Protein 1RO2 (pdb70)

Structure (mmCIF, N/CA/C/O backbone):
data_1RO2
#
_entry.id   1RO2
#
_cell.length_a   45.811
_cell.length_b   119.907
_cell.length_c   41.830
_cell.angle_alpha   90.00
_cell.angle_beta   90.00
_cell.angle_gamma   90.00
#
_symmetry.space_group_name_H-M   'P 21 21 2'
#
loop_
_en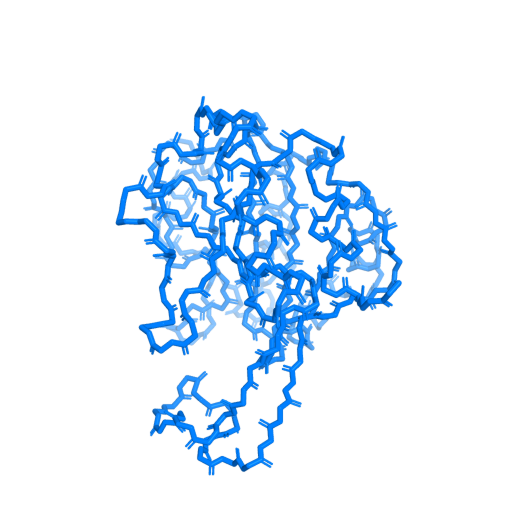tity.id
_entity.type
_entity.pdbx_description
1 polymer 'hypothetical protein ORF904'
2 non-polymer 'ZINC ION'
3 non-polymer 'MANGANESE (II) ION'
4 water water
#
loop_
_atom_site.group_PDB
_atom_site.id
_atom_site.type_symbol
_atom_site.label_atom_id
_atom_site.label_alt_id
_atom_site.label_comp_id
_atom_site.label_asym_id
_atom_site.label_entity_id
_atom_site.label_seq_id
_atom_site.pdbx_PDB_ins_code
_atom_site.Cartn_x
_atom_site.Cartn_y
_atom_site.Cartn_z
_atom_site.occupancy
_atom_site.B_iso_or_equiv
_atom_site.auth_seq_id
_atom_site.auth_comp_id
_atom_site.auth_asym_id
_atom_site.auth_atom_id
_atom_site.pdbx_PDB_model_num
ATOM 1 N N . SER A 1 1 ? 14.541 91.305 22.365 1.00 39.06 40 SER A N 1
ATOM 2 C CA . SER A 1 1 ? 13.862 91.360 23.690 1.00 36.97 40 SER A CA 1
ATOM 3 C C . SER A 1 1 ? 12.353 91.213 23.515 1.00 33.65 40 SER A C 1
ATOM 4 O O . SER A 1 1 ? 11.902 90.256 22.892 1.00 34.95 40 SER A O 1
ATOM 7 N N . SER A 1 2 ? 11.575 92.147 24.058 1.00 30.61 41 SER A N 1
ATOM 8 C CA . SER A 1 2 ? 10.124 92.076 23.931 1.00 26.64 41 SER A CA 1
ATOM 9 C C . SER A 1 2 ? 9.701 92.661 22.591 1.00 24.83 41 SER A C 1
ATOM 10 O O . SER A 1 2 ? 10.453 93.405 21.952 1.00 22.63 41 SER A O 1
ATOM 13 N N . GLU A 1 3 ? 8.491 92.324 22.176 1.00 21.22 42 GLU A N 1
ATOM 14 C CA . GLU A 1 3 ? 7.971 92.832 20.923 1.00 20.16 42 GLU A CA 1
ATOM 15 C C . GLU A 1 3 ? 7.666 94.306 21.088 1.00 20.79 42 GLU A C 1
ATOM 16 O O . GLU A 1 3 ? 7.820 95.089 20.151 1.00 17.57 42 GLU A O 1
ATOM 22 N N . ARG A 1 4 ? 7.251 94.679 22.293 1.00 19.60 43 ARG A N 1
ATOM 23 C CA . ARG A 1 4 ? 6.931 96.063 22.583 1.00 18.51 43 ARG A CA 1
ATOM 24 C C . ARG A 1 4 ? 8.110 96.984 22.266 1.00 16.80 43 ARG A C 1
ATOM 25 O O . ARG A 1 4 ? 7.941 97.992 21.580 1.00 16.96 43 ARG A O 1
ATOM 33 N N . ILE A 1 5 ? 9.307 96.654 22.747 1.00 18.94 44 ILE A N 1
ATOM 34 C CA . ILE A 1 5 ? 10.445 97.512 22.461 1.00 16.93 44 ILE A CA 1
ATOM 35 C C . ILE A 1 5 ? 10.936 97.369 21.019 1.00 15.29 44 ILE A C 1
ATOM 36 O O . ILE A 1 5 ? 11.371 98.342 20.415 1.00 17.51 44 ILE A O 1
ATOM 41 N N . ARG A 1 6 ? 10.846 96.169 20.453 1.00 15.48 45 ARG A N 1
ATOM 42 C CA . ARG A 1 6 ? 11.283 95.984 19.069 1.00 15.95 45 ARG A CA 1
ATOM 43 C C . ARG A 1 6 ? 10.498 96.912 18.156 1.00 14.55 45 ARG A C 1
ATOM 44 O O . ARG A 1 6 ? 11.080 97.697 17.406 1.00 15.80 45 ARG A O 1
ATOM 52 N N . TYR A 1 7 ? 9.174 96.856 18.252 1.00 16.17 46 TYR A N 1
ATOM 53 C CA . TYR A 1 7 ? 8.324 97.684 17.402 1.00 11.97 46 TYR A CA 1
ATOM 54 C C . TYR A 1 7 ? 8.372 99.168 17.716 1.00 12.57 46 TYR A C 1
ATOM 55 O O . TYR A 1 7 ? 8.169 99.987 16.830 1.00 12.93 46 TYR A O 1
ATOM 64 N N . ALA A 1 8 ? 8.626 99.517 18.974 1.00 13.32 47 ALA A N 1
ATOM 65 C CA . ALA A 1 8 ? 8.740 100.927 19.322 1.00 15.65 47 ALA A CA 1
ATOM 66 C C . ALA A 1 8 ? 9.994 101.410 18.598 1.00 15.51 47 ALA A C 1
ATOM 67 O O . ALA A 1 8 ? 9.969 102.426 17.909 1.00 17.40 47 ALA A O 1
ATOM 69 N N . LYS A 1 9 ? 11.091 100.669 18.741 1.00 15.56 48 LYS A N 1
ATOM 70 C CA . LYS A 1 9 ? 12.323 101.046 18.055 1.00 15.66 48 LYS A CA 1
ATOM 71 C C . LYS A 1 9 ? 12.108 101.074 16.531 1.00 16.16 4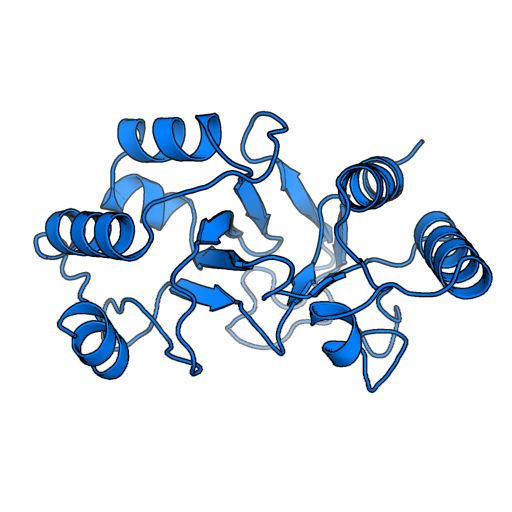8 LYS A C 1
ATOM 72 O O . LYS A 1 9 ? 12.669 101.923 15.833 1.00 18.90 48 LYS A O 1
ATOM 78 N N . TRP A 1 10 ? 11.284 100.161 16.021 1.00 15.14 49 TRP A N 1
ATOM 79 C CA . TRP A 1 10 ? 11.020 100.090 14.582 1.00 15.94 49 TRP A CA 1
ATOM 80 C C . TRP A 1 10 ? 10.329 101.353 14.072 1.00 17.57 49 TRP A C 1
ATOM 81 O O . TRP A 1 10 ? 10.641 101.846 12.988 1.00 16.38 49 TRP A O 1
ATOM 92 N N . MET A 1 11 ? 9.380 101.876 14.837 1.00 13.62 50 MET A N 1
ATOM 93 C CA . MET A 1 11 ? 8.708 103.092 14.407 1.00 16.41 50 MET A CA 1
ATOM 94 C C . MET A 1 11 ? 9.695 104.256 14.415 1.00 17.82 50 MET A C 1
ATOM 95 O O . MET A 1 11 ? 9.713 105.076 13.487 1.00 18.76 50 MET A O 1
ATOM 100 N N . LEU A 1 12 ? 10.532 104.328 15.447 1.00 16.00 51 LEU A N 1
ATOM 101 C CA . LEU A 1 12 ? 11.515 105.404 15.506 1.00 20.00 51 LEU A CA 1
ATOM 102 C C . LEU A 1 12 ? 12.427 105.275 14.305 1.00 20.84 51 LEU A C 1
ATOM 103 O O . LEU A 1 12 ? 12.652 106.246 13.584 1.00 23.07 51 LEU A O 1
ATOM 108 N N . GLU A 1 13 ? 12.950 104.069 14.112 1.00 20.78 52 GLU A N 1
ATOM 109 C CA . GLU A 1 13 ? 13.845 103.770 13.002 1.00 22.58 52 GLU A CA 1
ATOM 110 C C . GLU A 1 13 ? 13.329 104.407 11.720 1.00 21.62 52 GLU A C 1
ATOM 111 O O . GLU A 1 13 ? 14.106 104.937 10.929 1.00 23.48 52 GLU A O 1
ATOM 117 N N . HIS A 1 14 ? 12.014 104.381 11.532 1.00 21.23 53 HIS A N 1
ATOM 118 C CA . HIS A 1 14 ? 11.440 104.931 10.318 1.00 20.20 53 HIS A CA 1
ATOM 119 C C . HIS A 1 14 ? 11.003 106.387 10.359 1.00 20.88 53 HIS A C 1
ATOM 120 O O . HIS A 1 14 ? 10.206 106.829 9.535 1.00 23.36 53 HIS A O 1
ATOM 127 N N . GLY A 1 15 ? 11.550 107.129 11.317 1.00 21.83 54 GLY A N 1
ATOM 128 C CA . GLY A 1 15 ? 11.277 108.553 11.418 1.00 21.75 54 GLY A CA 1
ATOM 129 C C . GLY A 1 15 ? 9.945 109.006 11.969 1.00 22.10 54 GLY A C 1
ATOM 130 O O . GLY A 1 15 ? 9.517 110.131 11.694 1.00 22.04 54 GLY A O 1
ATOM 131 N N . PHE A 1 16 ? 9.295 108.139 12.741 1.00 19.14 55 PHE A N 1
ATOM 132 C CA . PHE A 1 16 ? 8.011 108.447 13.357 1.00 19.89 55 PHE A CA 1
ATOM 133 C C . PHE A 1 16 ? 8.207 108.616 14.849 1.00 20.26 55 PHE A C 1
ATOM 134 O O . PHE A 1 16 ? 8.983 107.886 15.457 1.00 22.46 55 PHE A O 1
ATOM 142 N N . ASN A 1 17 ? 7.478 109.552 15.439 1.00 17.08 56 ASN A N 1
ATOM 143 C CA . ASN A 1 17 ? 7.596 109.806 16.858 1.00 16.43 56 ASN A CA 1
ATOM 144 C C . ASN A 1 17 ? 6.638 108.917 17.609 1.00 15.68 56 ASN A C 1
ATOM 145 O O . ASN A 1 17 ? 5.579 108.555 17.089 1.00 15.80 56 ASN A O 1
ATOM 150 N N . ILE A 1 18 ? 7.036 108.557 18.824 1.00 15.94 57 ILE A N 1
ATOM 151 C CA . ILE A 1 18 ? 6.219 107.733 19.704 1.00 16.94 57 ILE A CA 1
ATOM 152 C C . ILE A 1 18 ? 6.247 108.398 21.075 1.00 19.90 57 ILE A C 1
ATOM 153 O O . ILE A 1 18 ? 7.146 109.187 21.368 1.00 22.22 57 ILE A O 1
ATOM 158 N N . ILE A 1 19 ? 5.268 108.087 21.913 1.00 17.43 58 ILE A N 1
ATOM 159 C CA . ILE A 1 19 ? 5.248 108.667 23.243 1.00 18.43 58 ILE A CA 1
ATOM 160 C C . ILE A 1 19 ? 4.793 107.615 24.240 1.00 18.42 58 ILE A C 1
ATOM 161 O O . ILE A 1 19 ? 3.803 106.929 24.031 1.00 16.47 58 ILE A O 1
ATOM 166 N N . PRO A 1 20 ? 5.549 107.441 25.319 1.00 17.53 59 PRO A N 1
ATOM 167 C CA . PRO A 1 20 ? 5.188 106.449 26.329 1.00 16.56 59 PRO A CA 1
ATOM 168 C C . PRO A 1 20 ? 3.844 106.782 26.970 1.00 18.24 59 PRO A C 1
ATOM 169 O O . PRO A 1 20 ? 3.480 107.947 27.058 1.00 18.38 59 PRO A O 1
ATOM 173 N N . ILE A 1 21 ? 3.120 105.757 27.412 1.00 16.70 60 ILE A N 1
ATOM 174 C CA . ILE A 1 21 ? 1.830 105.932 28.065 1.00 17.13 60 ILE A CA 1
ATOM 175 C C . ILE A 1 21 ? 1.978 105.619 29.557 1.00 20.86 60 ILE A C 1
ATOM 176 O O . ILE A 1 21 ? 2.535 104.585 29.920 1.00 21.50 60 ILE A O 1
ATOM 181 N N . ASP A 1 22 ? 1.479 106.510 30.410 1.00 20.90 61 ASP A N 1
ATOM 182 C CA . ASP A 1 22 ? 1.548 106.318 31.864 1.00 25.06 61 ASP A CA 1
ATOM 183 C C . ASP A 1 22 ? 0.674 105.118 32.227 1.00 23.31 61 ASP A C 1
ATOM 184 O O . ASP A 1 22 ? -0.509 105.070 31.896 1.00 23.60 61 ASP A O 1
ATOM 189 N N . PRO A 1 23 ? 1.255 104.123 32.907 1.00 25.91 62 PRO A N 1
ATOM 190 C CA . PRO A 1 23 ? 0.507 102.930 33.289 1.00 26.82 62 PRO A CA 1
ATOM 191 C C . PRO A 1 23 ? -0.746 103.163 34.117 1.00 26.85 62 PRO A C 1
ATOM 192 O O . PRO A 1 23 ? -1.686 102.365 34.061 1.00 28.78 62 PRO A O 1
ATOM 196 N N . GLU A 1 24 ? -0.782 104.254 34.872 1.00 28.61 63 GLU A N 1
ATOM 197 C CA . GLU A 1 24 ? -1.950 104.516 35.702 1.00 30.80 63 GLU A CA 1
ATOM 198 C C . GLU A 1 24 ? -2.969 105.430 35.048 1.00 28.76 63 GLU A C 1
ATOM 199 O O . GLU A 1 24 ? -4.143 105.076 34.970 1.00 30.71 63 GLU A O 1
ATOM 205 N N . SER A 1 25 ? -2.531 106.592 34.570 1.00 27.54 64 SER A N 1
ATOM 206 C CA . SER A 1 25 ? -3.447 107.524 33.928 1.00 27.25 64 SER A CA 1
ATOM 207 C C . SER A 1 25 ? -3.956 106.907 32.627 1.00 26.68 64 SER A C 1
ATOM 208 O O . SER A 1 25 ? -5.105 107.123 32.217 1.00 25.57 64 SER A O 1
ATOM 211 N N . LYS A 1 26 ? -3.087 106.117 32.003 1.00 26.33 65 LYS A N 1
ATOM 212 C CA . LYS A 1 26 ? -3.391 105.457 30.744 1.00 26.21 65 LYS A CA 1
ATOM 213 C C . LYS A 1 26 ? -3.335 106.471 29.614 1.00 24.09 65 LYS A C 1
ATOM 214 O O . LYS A 1 26 ? -3.833 106.222 28.519 1.00 24.37 65 LYS A O 1
ATOM 220 N N . LYS A 1 27 ? -2.701 107.610 29.892 1.00 24.67 66 LYS A N 1
ATOM 221 C CA . LYS A 1 27 ? -2.555 108.687 28.912 1.00 24.48 66 LYS A CA 1
ATOM 222 C C . LYS A 1 27 ? -1.080 108.958 28.650 1.00 22.97 66 LYS A C 1
ATOM 223 O O . LYS A 1 27 ? -0.219 108.483 29.386 1.00 20.81 66 LYS A O 1
ATOM 229 N N . PRO A 1 28 ? -0.762 109.710 27.587 1.00 21.07 67 PRO A N 1
ATOM 230 C CA . PRO A 1 28 ? 0.649 109.991 27.300 1.00 20.77 67 PRO A CA 1
ATOM 231 C C . PRO A 1 28 ? 1.357 110.646 28.479 1.00 21.87 67 PRO A C 1
ATOM 232 O O . PRO A 1 28 ? 0.777 111.499 29.151 1.00 23.33 67 PRO A O 1
ATOM 236 N N . VAL A 1 29 ? 2.606 110.255 28.710 1.00 21.91 68 VAL A N 1
ATOM 237 C CA . VAL A 1 29 ? 3.384 110.806 29.815 1.00 24.24 68 VAL A CA 1
ATOM 238 C C . VAL A 1 29 ? 3.425 112.331 29.821 1.00 25.84 68 VAL A C 1
ATOM 239 O O . VAL A 1 29 ? 3.557 112.942 30.879 1.00 28.71 68 VAL A O 1
ATOM 243 N N . LEU A 1 30 ? 3.307 112.940 28.647 1.00 25.96 69 LEU A N 1
ATOM 244 C CA . LEU A 1 30 ? 3.321 114.400 28.544 1.00 27.20 69 LEU A CA 1
ATOM 245 C C . LEU A 1 30 ? 1.967 114.942 28.076 1.00 27.99 69 LEU A C 1
ATOM 246 O O . LEU A 1 30 ? 1.390 114.451 27.103 1.00 27.84 69 LEU A O 1
ATOM 251 N N . LYS A 1 31 ? 1.463 115.962 28.766 1.00 27.18 70 LYS A N 1
ATOM 252 C CA . LYS A 1 31 ? 0.159 116.513 28.441 1.00 28.89 70 LYS A CA 1
ATOM 253 C C . LYS A 1 31 ? 0.091 117.062 27.025 1.00 26.07 70 LYS A C 1
ATOM 254 O O . LYS A 1 31 ? -0.916 116.903 26.337 1.00 27.91 70 LYS A O 1
ATOM 260 N N . GLU A 1 32 ? 1.169 117.703 26.596 1.00 25.03 71 GLU A N 1
ATOM 261 C CA . GLU A 1 32 ? 1.224 118.294 25.273 1.00 24.30 71 GLU A CA 1
ATOM 262 C C . GLU A 1 32 ? 1.968 117.388 24.307 1.00 24.88 71 GLU A C 1
ATOM 263 O O . GLU A 1 32 ? 2.976 117.775 23.731 1.00 26.15 71 GLU A O 1
ATOM 269 N N . TRP A 1 33 ? 1.468 116.170 24.142 1.00 20.47 72 TRP A N 1
ATOM 270 C CA . TRP A 1 33 ? 2.094 115.222 23.236 1.00 20.15 72 TRP A CA 1
ATOM 271 C C . TRP A 1 33 ? 1.791 115.588 21.785 1.00 18.21 72 TRP A C 1
ATOM 272 O O . TRP A 1 33 ? 2.514 115.184 20.881 1.00 20.36 72 TRP A O 1
ATOM 283 N N . GLN A 1 34 ? 0.726 116.359 21.567 1.00 19.66 73 GLN A N 1
ATOM 284 C CA . GLN A 1 34 ? 0.335 116.754 20.215 1.00 19.59 73 GLN A CA 1
ATOM 285 C C . GLN A 1 34 ? 1.455 117.433 19.422 1.00 21.27 73 GLN A C 1
ATOM 286 O O . GLN A 1 34 ? 1.493 117.359 18.191 1.00 23.09 73 GLN A O 1
ATOM 292 N N . LYS A 1 35 ? 2.372 118.092 20.118 1.00 20.54 74 LYS A N 1
ATOM 293 C CA . LYS A 1 35 ? 3.470 118.774 19.439 1.00 22.95 74 LYS A CA 1
ATOM 294 C C . LYS A 1 35 ? 4.339 117.788 18.669 1.00 21.79 74 LYS A C 1
ATOM 295 O O . LYS A 1 35 ? 5.116 118.180 17.799 1.00 23.85 74 LYS A O 1
ATOM 301 N N . TYR A 1 36 ? 4.211 116.507 18.998 1.00 20.09 75 TYR A N 1
ATOM 302 C CA . TYR A 1 36 ? 5.008 115.480 18.338 1.00 21.84 75 TYR A CA 1
ATOM 303 C C . TYR A 1 36 ? 4.440 115.052 16.998 1.00 23.11 75 TYR A C 1
ATOM 304 O O . TYR A 1 36 ? 4.938 114.112 16.384 1.00 22.88 75 TYR A O 1
ATOM 313 N N . SER A 1 37 ? 3.391 115.725 16.546 1.00 23.63 76 SER A N 1
ATOM 314 C CA . SER A 1 37 ? 2.839 115.412 15.236 1.00 26.70 76 SER A CA 1
ATOM 315 C C . SER A 1 37 ? 3.645 116.296 14.295 1.00 27.58 76 SER A C 1
ATOM 316 O O . SER A 1 37 ? 3.553 116.170 13.083 1.00 29.19 76 SER A O 1
ATOM 319 N N . HIS A 1 38 ? 4.453 117.188 14.867 1.00 27.75 77 HIS A N 1
ATOM 320 C CA . HIS A 1 38 ? 5.235 118.104 14.050 1.00 27.91 77 HIS A CA 1
ATOM 321 C C . HIS A 1 38 ? 6.727 118.223 14.321 1.00 29.60 77 HIS A C 1
ATOM 322 O O . HIS A 1 38 ? 7.438 118.872 13.548 1.00 30.38 77 HIS A O 1
ATOM 329 N N . GLU A 1 39 ? 7.213 117.637 15.411 1.00 28.10 78 GLU A N 1
ATOM 330 C CA . GLU A 1 39 ? 8.639 117.710 15.713 1.00 31.61 78 GLU A CA 1
ATOM 331 C C . GLU A 1 39 ? 9.087 116.566 16.591 1.00 30.76 78 GLU A C 1
ATOM 332 O O . GLU A 1 39 ? 8.275 115.976 17.306 1.00 28.89 78 GLU A O 1
ATOM 338 N N . MET A 1 40 ? 10.376 116.260 16.541 1.00 30.99 79 MET A N 1
ATOM 339 C CA . MET A 1 40 ? 10.920 115.175 17.351 1.00 34.91 79 MET A CA 1
ATOM 340 C C . MET A 1 40 ? 11.144 115.651 18.768 1.00 37.11 79 MET A C 1
ATOM 341 O O . MET A 1 40 ? 11.302 116.850 19.008 1.00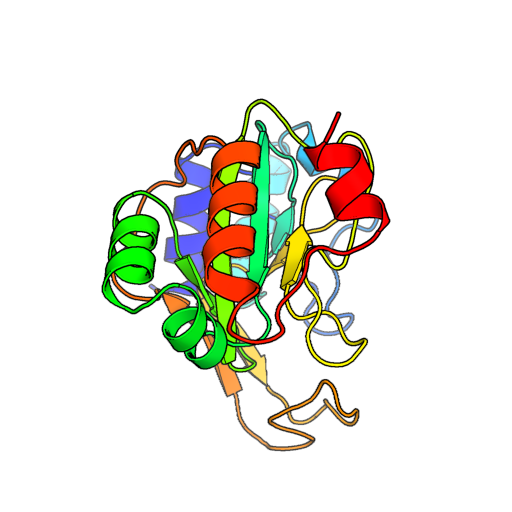 38.55 79 MET A O 1
ATOM 346 N N . PRO A 1 41 ? 11.075 115.422 19.377 1.00 38.61 80 PRO A N 1
ATOM 347 C CA . PRO A 1 41 ? 11.678 114.934 20.652 1.00 39.79 80 PRO A CA 1
ATOM 348 C C . PRO A 1 41 ? 13.184 115.060 20.579 1.00 40.32 80 PRO A C 1
ATOM 349 O O . PRO A 1 41 ? 13.808 114.646 19.557 1.00 41.26 80 PRO A O 1
ATOM 353 N N . SER A 1 42 ? 13.807 115.608 21.622 1.00 43.55 81 SER A N 1
ATOM 354 C CA . SER A 1 42 ? 15.282 115.690 21.664 1.00 45.87 81 SER A CA 1
ATOM 355 C C . SER A 1 42 ? 15.900 114.359 22.061 1.00 47.68 81 SER A C 1
ATOM 356 O O . SER A 1 42 ? 15.200 113.465 22.581 1.00 47.67 81 SER A O 1
ATOM 359 N N . ASP A 1 43 ? 17.212 114.220 21.813 1.00 48.88 82 ASP A N 1
ATOM 360 C CA . ASP A 1 43 ? 17.918 112.965 22.035 1.00 50.96 82 ASP A CA 1
ATOM 361 C C . ASP A 1 43 ? 18.012 112.644 23.525 1.00 51.24 82 ASP A C 1
ATOM 362 O O . ASP A 1 43 ? 18.446 111.490 23.816 1.00 52.25 82 ASP A O 1
ATOM 367 N N . GLU A 1 44 ? 17.639 113.558 24.383 1.00 52.10 83 GLU A N 1
ATOM 368 C CA . GLU A 1 44 ? 17.640 113.278 25.834 1.00 52.77 83 GLU A CA 1
ATOM 369 C C . GLU A 1 44 ? 16.220 113.046 26.338 1.00 52.10 83 GLU A C 1
ATOM 370 O O . GLU A 1 44 ? 16.000 113.022 27.562 1.00 54.06 83 GLU A O 1
ATOM 376 N N . GLU A 1 45 ? 15.078 113.269 25.329 1.00 49.56 84 GLU A N 1
ATOM 377 C CA . GLU A 1 45 ? 13.698 112.844 25.561 1.00 47.48 84 GLU A CA 1
ATOM 378 C C . GLU A 1 45 ? 13.463 111.466 24.955 1.00 44.59 84 GLU A C 1
ATOM 379 O O . GLU A 1 45 ? 12.759 110.645 25.544 1.00 44.88 84 GLU A O 1
ATOM 385 N N . LYS A 1 46 ? 14.068 111.202 23.799 1.00 41.90 85 LYS A N 1
ATOM 386 C CA . LYS A 1 46 ? 13.908 109.905 23.145 1.00 40.29 85 LYS A CA 1
ATOM 387 C C . LYS A 1 46 ? 14.419 108.807 24.065 1.00 39.27 85 LYS A C 1
ATOM 388 O O . LYS A 1 46 ? 13.718 107.831 24.316 1.00 37.45 85 LYS A O 1
ATOM 394 N N . GLN A 1 47 ? 15.652 108.964 24.546 1.00 38.20 86 GLN A N 1
ATOM 395 C CA . GLN A 1 47 ? 16.251 107.988 25.455 1.00 38.07 86 GLN A CA 1
ATOM 396 C C . GLN A 1 47 ? 15.359 107.707 26.651 1.00 35.38 86 GLN A C 1
ATOM 397 O O . GLN A 1 47 ? 15.144 106.547 27.026 1.00 35.50 86 GLN A O 1
ATOM 403 N N . ARG A 1 48 ? 14.845 108.777 27.246 1.00 33.86 87 ARG A N 1
ATOM 404 C CA . ARG A 1 48 ? 13.962 108.692 28.394 1.00 33.29 87 ARG A CA 1
ATOM 405 C C . ARG A 1 48 ? 12.738 107.864 28.031 1.00 30.00 87 ARG A C 1
ATOM 406 O O . ARG A 1 48 ? 12.356 106.959 28.767 1.00 27.47 87 ARG A O 1
ATOM 414 N N . PHE A 1 49 ? 12.143 108.175 26.883 1.00 26.88 88 PHE A N 1
ATOM 415 C CA . PHE A 1 49 ? 10.961 107.466 26.421 1.00 25.49 88 PHE A CA 1
ATOM 416 C C . PHE A 1 49 ? 11.230 105.970 26.180 1.00 24.32 88 PHE A C 1
ATOM 417 O O . PHE A 1 49 ? 10.397 105.122 26.502 1.00 23.17 88 PHE A O 1
ATOM 425 N N . LEU A 1 50 ? 12.386 105.637 25.619 1.00 25.95 89 LEU A N 1
ATOM 426 C CA . LEU A 1 50 ? 12.704 104.240 25.366 1.00 26.23 89 LEU A CA 1
ATOM 427 C C . LEU A 1 50 ? 12.958 103.461 26.654 1.00 26.76 89 LEU A C 1
ATOM 428 O O . LEU A 1 50 ? 12.662 102.269 26.713 1.00 25.22 89 LEU A O 1
ATOM 433 N N . LYS A 1 51 ? 13.481 104.119 27.690 1.00 25.87 90 LYS A N 1
ATOM 434 C CA . LYS A 1 51 ? 13.742 103.404 28.938 1.00 27.02 90 LYS A CA 1
ATOM 435 C C . LYS A 1 51 ? 12.424 103.026 29.585 1.00 25.31 90 LYS A C 1
ATOM 436 O O . LYS A 1 51 ? 12.282 101.908 30.071 1.00 26.09 90 LYS A O 1
ATOM 442 N N . MET A 1 52 ? 11.466 103.954 29.567 1.00 24.70 91 MET A N 1
ATOM 443 C CA . MET A 1 52 ? 10.132 103.740 30.131 1.00 23.61 91 MET A CA 1
ATOM 444 C C . MET A 1 52 ? 9.443 102.575 29.429 1.00 22.41 91 MET A C 1
ATOM 445 O O . MET A 1 52 ? 8.803 101.738 30.070 1.00 21.95 91 MET A O 1
ATOM 450 N N . ILE A 1 53 ? 9.555 102.545 28.104 1.00 22.28 92 ILE A N 1
ATOM 451 C CA . ILE A 1 53 ? 8.951 101.476 27.316 1.00 20.44 92 ILE A CA 1
ATOM 452 C C . ILE A 1 53 ? 9.644 100.155 27.622 1.00 23.11 92 ILE A C 1
ATOM 453 O O . ILE A 1 53 ? 8.988 99.122 27.759 1.00 21.45 92 ILE A O 1
ATOM 458 N N . GLU A 1 54 ? 10.970 100.179 27.726 1.00 24.58 93 GLU A N 1
ATOM 459 C CA . GLU A 1 54 ? 11.697 98.959 28.060 1.00 28.90 93 GLU A CA 1
ATOM 460 C C . GLU A 1 54 ? 11.226 98.500 29.428 1.00 29.25 93 GLU A C 1
ATOM 461 O O . GLU A 1 54 ? 10.966 97.313 29.641 1.00 30.82 93 GLU A O 1
ATOM 467 N N . GLU A 1 55 ? 11.112 99.455 30.348 1.00 30.14 94 GLU A N 1
ATOM 468 C CA . GLU A 1 55 ? 10.677 99.162 31.702 1.00 30.09 94 GLU A CA 1
ATOM 469 C C . GLU A 1 55 ? 9.313 98.482 31.658 1.00 27.83 94 GLU A C 1
ATOM 470 O O . GLU A 1 55 ? 8.979 97.729 32.552 1.00 31.87 94 GLU A O 1
ATOM 476 N N . GLY A 1 56 ? 8.524 98.747 30.617 1.00 23.65 95 GLY A N 1
ATOM 477 C CA . GLY A 1 56 ? 7.211 98.128 30.520 1.00 23.50 95 GLY A CA 1
ATOM 478 C C . GLY A 1 56 ? 6.043 99.041 30.161 1.00 20.73 95 GLY A C 1
ATOM 479 O O . GLY A 1 56 ? 4.885 98.609 30.130 1.00 20.45 95 GLY A O 1
ATOM 480 N N . TYR A 1 57 ? 6.327 100.310 29.906 1.00 17.96 96 TYR A N 1
ATOM 481 C CA . TYR A 1 57 ? 5.270 101.252 29.552 1.00 18.02 96 TYR A CA 1
ATOM 482 C C . TYR A 1 57 ? 4.767 100.988 28.136 1.00 17.42 96 TYR A C 1
ATOM 483 O O . TYR A 1 57 ? 5.566 100.663 27.261 1.00 16.29 96 TYR A O 1
ATOM 492 N N . ASN A 1 58 ? 3.461 101.130 27.902 1.00 16.33 97 ASN A N 1
ATOM 493 C CA . ASN A 1 58 ? 2.956 100.981 26.534 1.00 13.79 97 ASN 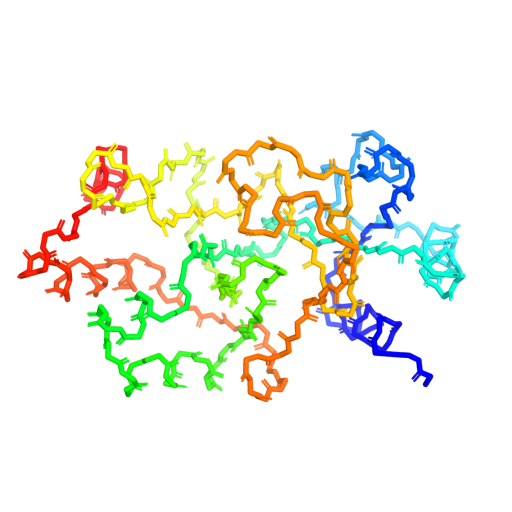A CA 1
ATOM 494 C C . ASN A 1 58 ? 3.387 102.260 25.853 1.00 13.51 97 ASN A C 1
ATOM 495 O O . ASN A 1 58 ? 3.966 103.122 26.495 1.00 14.87 97 ASN A O 1
ATOM 500 N N . TYR A 1 59 ? 3.103 102.401 24.565 1.00 13.06 98 TYR A N 1
ATOM 501 C CA . TYR A 1 59 ? 3.504 103.623 23.874 1.00 12.34 98 TYR A CA 1
ATOM 502 C C . TYR A 1 59 ? 2.519 103.922 22.771 1.00 13.67 98 TYR A C 1
ATOM 503 O O . TYR A 1 59 ? 1.861 103.023 22.251 1.00 14.62 98 TYR A O 1
ATOM 512 N N . ALA A 1 60 ? 2.431 105.194 22.407 1.00 14.64 99 ALA A N 1
ATOM 513 C CA . ALA A 1 60 ? 1.486 105.595 21.387 1.00 14.05 99 ALA A CA 1
ATOM 514 C C . ALA A 1 60 ? 2.147 106.299 20.231 1.00 13.56 99 ALA A C 1
ATOM 515 O O . ALA A 1 60 ? 3.245 106.827 20.348 1.00 15.59 99 ALA A O 1
ATOM 517 N N . ILE A 1 61 ? 1.445 106.308 19.112 1.00 15.72 100 ILE A N 1
ATOM 518 C CA . ILE A 1 61 ? 1.953 106.944 17.923 1.00 15.22 100 ILE A CA 1
ATOM 519 C C . ILE A 1 61 ? 1.016 108.056 17.520 1.00 16.04 100 ILE A C 1
ATOM 520 O O . ILE A 1 61 ? -0.109 107.797 17.113 1.00 15.33 100 ILE A O 1
ATOM 525 N N . PRO A 1 62 ? 1.463 109.314 17.655 1.00 16.77 101 PRO A N 1
ATOM 526 C CA . PRO A 1 62 ? 0.620 110.453 17.282 1.00 17.75 101 PRO A CA 1
ATOM 527 C C . PRO A 1 62 ? 0.301 110.398 15.791 1.00 18.84 101 PRO A C 1
ATOM 528 O O . PRO A 1 62 ? 1.183 110.128 14.979 1.00 19.36 101 PRO A O 1
ATOM 532 N N . GLY A 1 63 ? -0.956 110.659 15.440 1.00 15.83 102 GLY A N 1
ATOM 533 C CA . GLY A 1 63 ? -1.342 110.656 14.044 1.00 17.32 102 GLY A CA 1
ATOM 534 C C . GLY A 1 63 ? -0.991 111.987 13.396 1.00 18.16 102 GLY A C 1
ATOM 535 O O . GLY A 1 63 ? -0.585 112.934 14.070 1.00 17.05 102 GLY A O 1
ATOM 536 N N . GLY A 1 64 ? -1.137 112.057 12.079 1.00 17.83 103 GLY A N 1
ATOM 537 C CA . GLY A 1 64 ? -0.849 113.291 11.367 1.00 20.51 103 GLY A CA 1
ATOM 538 C C . GLY A 1 64 ? 0.586 113.426 10.895 1.00 22.41 103 GLY A C 1
ATOM 539 O O . GLY A 1 64 ? 0.827 114.015 9.843 1.00 25.07 103 GLY A O 1
ATOM 540 N N . GLN A 1 65 ? 1.526 112.885 11.667 1.00 21.67 104 GLN A N 1
ATOM 541 C CA . GLN A 1 65 ? 2.955 112.942 11.344 1.00 22.08 104 GLN A CA 1
ATOM 542 C C . GLN A 1 65 ? 3.235 112.610 9.903 1.00 23.75 104 GLN A C 1
ATOM 543 O O . GLN A 1 65 ? 2.798 111.575 9.409 1.00 22.80 104 GLN A O 1
ATOM 549 N N . LYS A 1 66 ? 4.013 113.460 9.247 1.00 22.26 105 LYS A N 1
ATOM 550 C CA . LYS A 1 66 ? 4.391 113.243 7.858 1.00 26.85 105 LYS A CA 1
ATOM 551 C C . LYS A 1 66 ? 3.246 112.657 7.042 1.00 25.30 105 LYS A C 1
ATOM 552 O O . LYS A 1 66 ? 3.429 111.690 6.301 1.00 29.82 105 LYS A O 1
ATOM 558 N N . GLY A 1 67 ? 2.068 113.250 7.196 1.00 26.18 106 GLY A N 1
ATOM 559 C CA . GLY A 1 67 ? 0.893 112.812 6.472 1.00 27.16 106 GLY A CA 1
ATOM 560 C C . GLY A 1 67 ? 0.399 111.430 6.837 1.00 28.59 106 GLY A C 1
ATOM 561 O O . GLY A 1 67 ? -0.443 110.866 6.152 1.00 28.80 106 GLY A O 1
ATOM 562 N N . MET A 1 68 ? 0.923 110.885 7.924 1.00 26.56 107 MET A N 1
ATOM 563 C CA . MET A 1 68 ? 0.543 109.550 8.377 1.00 26.82 107 MET A CA 1
ATOM 564 C C . MET A 1 68 ? -0.784 109.602 9.131 1.00 25.47 107 MET A C 1
ATOM 565 O O . MET A 1 68 ? -0.963 110.445 10.006 1.00 31.42 107 MET A O 1
ATOM 570 N N . VAL A 1 69 ? -1.733 108.734 8.773 1.00 22.99 108 VAL A N 1
ATOM 571 C CA . VAL A 1 69 ? -3.023 108.677 9.475 1.00 22.27 108 VAL A CA 1
ATOM 572 C C . VAL A 1 69 ? -3.407 107.215 9.638 1.00 19.13 108 VAL A C 1
ATOM 573 O O . VAL A 1 69 ? -3.022 106.376 8.821 1.00 18.63 108 VAL A O 1
ATOM 577 N N . ILE A 1 70 ? -4.149 106.914 10.699 1.00 14.39 109 ILE A N 1
ATOM 578 C CA . ILE A 1 70 ? -4.546 105.543 10.970 1.00 15.15 109 ILE A CA 1
ATOM 579 C C . ILE A 1 70 ? -6.042 105.327 10.813 1.00 17.76 109 ILE A C 1
ATOM 580 O O . ILE A 1 70 ? -6.845 105.995 11.459 1.00 17.04 109 ILE A O 1
ATOM 585 N N . MET A 1 71 ? -6.412 104.402 9.932 1.00 15.62 110 MET A N 1
ATOM 586 C CA . MET A 1 71 ? -7.815 104.088 9.723 1.00 15.18 110 MET A CA 1
ATOM 587 C C . MET A 1 71 ? -8.097 103.080 10.838 1.00 14.18 110 MET A C 1
ATOM 588 O O . MET A 1 71 ? -7.551 101.985 10.854 1.00 14.14 110 MET A O 1
ATOM 593 N N . ASP A 1 72 ? -8.963 103.467 11.763 1.00 15.07 111 ASP A N 1
ATOM 594 C CA . ASP A 1 72 ? -9.267 102.659 12.934 1.00 15.03 111 ASP A CA 1
ATOM 595 C C . ASP A 1 72 ? -10.623 101.961 12.854 1.00 17.60 111 ASP A C 1
ATOM 596 O O . ASP A 1 72 ? -11.647 102.549 13.212 1.00 19.46 111 ASP A O 1
ATOM 601 N N . PHE A 1 73 ? -10.625 100.708 12.391 1.00 16.73 112 PHE A N 1
ATOM 602 C CA . PHE A 1 73 ? -11.861 99.941 12.253 1.00 15.12 112 PHE A CA 1
ATOM 603 C C . PHE A 1 73 ? -12.217 99.202 13.533 1.00 17.69 112 PHE A C 1
ATOM 604 O O . PHE A 1 73 ? -11.386 98.527 14.123 1.00 18.52 112 PHE A O 1
ATOM 612 N N . GLU A 1 74 ? -13.471 99.304 13.942 1.00 16.35 113 GLU A N 1
ATOM 613 C CA . GLU A 1 74 ? -13.912 98.633 15.152 1.00 19.46 113 GLU A CA 1
ATOM 614 C C . GLU A 1 74 ? -13.876 97.114 15.086 1.00 18.67 113 GLU A C 1
ATOM 615 O O . GLU A 1 74 ? -13.691 96.464 16.106 1.00 20.78 113 GLU A O 1
ATOM 621 N N . SER A 1 75 ? -14.064 96.547 13.900 1.00 18.17 114 SER A N 1
ATOM 622 C CA . SER A 1 75 ? -14.032 95.093 13.762 1.00 18.06 114 SER A CA 1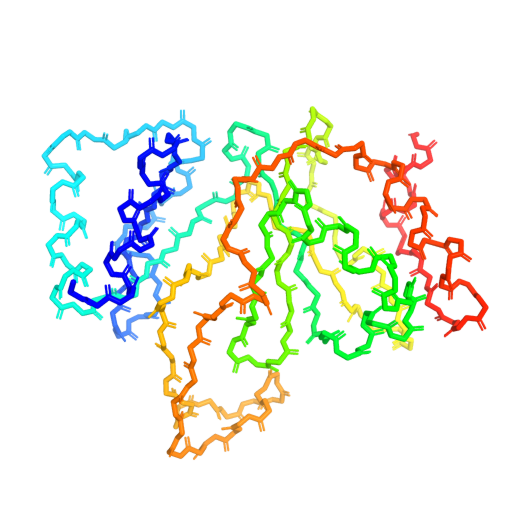
ATOM 623 C C . SER A 1 75 ? -13.333 94.546 12.520 1.00 18.84 114 SER A C 1
ATOM 624 O O . SER A 1 75 ? -13.777 94.779 11.396 1.00 18.63 114 SER A O 1
ATOM 627 N N . LYS A 1 76 ? -12.261 93.786 12.729 1.00 18.05 115 LYS A N 1
ATOM 628 C CA . LYS A 1 76 ? -11.548 93.180 11.611 1.00 18.45 115 LYS A CA 1
ATOM 629 C C . LYS A 1 76 ? -12.468 92.233 10.835 1.00 20.88 115 LYS A C 1
ATOM 630 O O . LYS A 1 76 ? -12.518 92.291 9.616 1.00 20.51 115 LYS A O 1
ATOM 636 N N . GLU A 1 77 ? -13.208 91.372 11.528 1.00 21.74 116 GLU A N 1
ATOM 637 C CA . GLU A 1 77 ? -14.086 90.437 10.812 1.00 24.23 116 GLU A CA 1
ATOM 638 C C . GLU A 1 77 ? -15.120 91.187 9.973 1.00 24.08 116 GLU A C 1
ATOM 639 O O . GLU A 1 77 ? -15.490 90.760 8.876 1.00 23.63 116 GLU A O 1
ATOM 645 N N . LYS A 1 78 ? -15.578 92.316 10.493 1.00 21.91 117 LYS A N 1
ATOM 646 C CA . LYS A 1 78 ? -16.560 93.123 9.786 1.00 22.07 117 LYS A CA 1
ATOM 647 C C . LYS A 1 78 ? -15.940 93.679 8.510 1.00 20.31 117 LYS A C 1
ATOM 648 O O . LYS A 1 78 ? -16.547 93.632 7.439 1.00 20.15 117 LYS A O 1
ATOM 654 N N . LEU A 1 79 ? -14.721 94.196 8.621 1.00 19.84 118 LEU A N 1
ATOM 655 C CA . LEU A 1 79 ? -14.047 94.739 7.455 1.00 18.92 118 LEU A CA 1
ATOM 656 C C . LEU A 1 79 ? -13.799 93.637 6.418 1.00 20.40 118 LEU A C 1
ATOM 657 O O . LEU A 1 79 ? -13.951 93.863 5.223 1.00 19.36 118 LEU A O 1
ATOM 662 N N . LYS A 1 80 ? -13.442 92.439 6.867 1.00 19.94 119 LYS A N 1
ATOM 663 C CA . LYS A 1 80 ? -13.207 91.347 5.925 1.00 23.29 119 LYS A CA 1
ATOM 664 C C . LYS A 1 80 ? -14.469 91.060 5.101 1.00 22.48 119 LYS A C 1
ATOM 665 O O . LYS A 1 80 ? -14.388 90.846 3.896 1.00 22.20 119 LYS A O 1
ATOM 671 N N . ALA A 1 81 ? -15.636 91.074 5.743 1.00 21.00 120 ALA A N 1
ATOM 672 C CA . ALA A 1 81 ? -16.894 90.799 5.027 1.00 23.12 120 ALA A CA 1
ATOM 673 C C . ALA A 1 81 ? -17.313 91.967 4.140 1.00 21.51 120 ALA A C 1
ATOM 674 O O . ALA A 1 81 ? -18.011 91.805 3.145 1.00 24.16 120 ALA A O 1
ATOM 676 N N . TRP A 1 82 ? -16.879 93.152 4.523 1.00 20.58 121 TRP A N 1
ATOM 677 C CA . TRP A 1 82 ? -17.218 94.370 3.813 1.00 20.15 121 TRP A CA 1
ATOM 678 C C . TRP A 1 82 ? -16.448 94.564 2.504 1.00 20.78 121 TRP A C 1
ATOM 679 O O . TRP A 1 82 ? -17.056 94.746 1.446 1.00 20.86 121 TRP A O 1
ATOM 690 N N . ILE A 1 83 ? -15.122 94.526 2.561 1.00 22.26 122 ILE A N 1
ATOM 691 C CA . ILE A 1 83 ? -14.337 94.707 1.339 1.00 23.02 122 ILE A CA 1
ATOM 692 C C . ILE A 1 83 ? -13.826 93.388 0.774 1.00 23.64 122 ILE A C 1
ATOM 693 O O . ILE A 1 83 ? -13.262 93.336 -0.323 1.00 22.46 122 ILE A O 1
ATOM 698 N N . GLY A 1 84 ? -14.028 92.315 1.531 1.00 22.67 123 GLY A N 1
ATOM 699 C CA . GLY A 1 84 ? -13.583 91.012 1.087 1.00 23.48 123 GLY A CA 1
ATOM 700 C C . GLY A 1 84 ? -12.166 90.704 1.504 1.00 24.20 123 GLY A C 1
ATOM 701 O O . GLY A 1 84 ? -11.320 91.595 1.603 1.00 22.27 123 GLY A O 1
ATOM 702 N N . GLU A 1 85 ? -11.904 89.422 1.734 1.00 25.07 124 GLU A N 1
ATOM 703 C CA . GLU A 1 85 ? -10.588 88.966 2.161 1.00 26.36 124 GLU A CA 1
ATOM 704 C C . GLU A 1 85 ? -9.471 89.351 1.196 1.00 23.73 124 GLU A C 1
ATOM 705 O O . GLU A 1 85 ? -8.391 89.737 1.624 1.00 22.12 124 GLU A O 1
ATOM 711 N N . SER A 1 86 ? -9.732 89.244 -0.102 1.00 21.60 125 SER A N 1
ATOM 712 C CA . SER A 1 86 ? -8.720 89.578 -1.097 1.00 21.47 125 SER A CA 1
ATOM 713 C C . SER A 1 86 ? -8.244 91.023 -1.002 1.00 21.50 125 SER A C 1
ATOM 714 O O . SER A 1 86 ? -7.044 91.311 -1.062 1.00 19.43 125 SER A O 1
ATOM 717 N N . ALA A 1 87 ? -9.206 91.925 -0.886 1.00 19.35 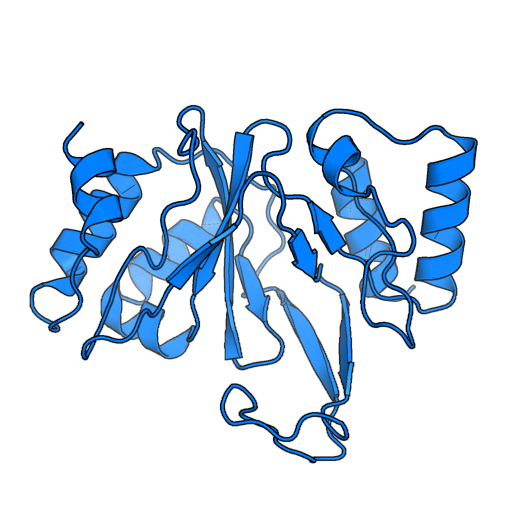126 ALA A N 1
ATOM 718 C CA . ALA A 1 87 ? -8.920 93.343 -0.790 1.00 20.69 126 ALA A CA 1
ATOM 719 C C . ALA A 1 87 ? -8.213 93.670 0.520 1.00 18.74 126 ALA A C 1
ATOM 720 O O . ALA A 1 87 ? -7.318 94.505 0.548 1.00 21.23 126 ALA A O 1
ATOM 722 N N . LEU A 1 88 ? -8.626 93.028 1.607 1.00 21.50 127 LEU A N 1
ATOM 723 C CA . LEU A 1 88 ? -7.994 93.289 2.892 1.00 19.46 127 LEU A CA 1
ATOM 724 C C . LEU A 1 88 ? -6.535 92.828 2.843 1.00 19.38 127 LEU A C 1
ATOM 725 O O . LEU A 1 88 ? -5.638 93.527 3.308 1.00 19.92 127 LEU A O 1
ATOM 730 N N . GLU A 1 89 ? -6.298 91.653 2.270 1.00 20.15 128 GLU A N 1
ATOM 731 C CA . GLU A 1 89 ? -4.928 91.138 2.174 1.00 22.60 128 GLU A CA 1
ATOM 732 C C . GLU A 1 89 ? -4.087 92.073 1.320 1.00 20.74 128 GLU A C 1
ATOM 733 O O . GLU A 1 89 ? -2.935 92.333 1.629 1.00 22.38 128 GLU A O 1
ATOM 739 N N . GLU A 1 90 ? -4.670 92.570 0.236 1.00 21.52 129 GLU A N 1
ATOM 740 C CA . GLU A 1 90 ? -3.946 93.466 -0.647 1.00 22.79 129 GLU A CA 1
ATOM 741 C C . GLU A 1 90 ? -3.439 94.695 0.086 1.00 20.51 129 GLU A C 1
ATOM 742 O O . GLU A 1 90 ? -2.275 95.080 -0.037 1.00 20.48 129 GLU A O 1
ATOM 748 N N . LEU A 1 91 ? -4.336 95.305 0.848 1.00 19.20 130 LEU A N 1
ATOM 749 C CA . LEU A 1 91 ? -4.030 96.512 1.601 1.00 18.69 130 LEU A CA 1
ATOM 750 C C . LEU A 1 91 ? -2.980 96.268 2.683 1.00 17.81 130 LEU A C 1
ATOM 751 O O . LEU A 1 91 ? -2.046 97.051 2.833 1.00 19.76 130 LEU A O 1
ATOM 756 N N . CYS A 1 92 ? -3.132 95.175 3.424 1.00 19.31 131 CYS A N 1
ATOM 757 C CA . CYS A 1 92 ? -2.197 94.850 4.490 1.00 19.85 131 CYS A CA 1
ATOM 758 C C . CYS A 1 92 ? -0.910 94.233 3.971 1.00 23.71 131 CYS A C 1
ATOM 759 O O . CYS A 1 92 ? -0.080 93.751 4.738 1.00 25.08 131 CYS A O 1
ATOM 762 N N . ARG A 1 93 ? -0.767 94.263 2.651 1.00 25.40 132 ARG A N 1
ATOM 763 C CA . ARG A 1 93 ? 0.397 93.748 1.948 1.00 27.85 132 ARG A CA 1
ATOM 764 C C . ARG A 1 93 ? 1.264 94.941 1.603 1.00 25.43 132 ARG A C 1
ATOM 765 O O . ARG A 1 93 ? 2.495 94.855 1.598 1.00 22.83 132 ARG A O 1
ATOM 773 N N . LYS A 1 94 ? 0.611 96.062 1.311 1.00 23.24 133 LYS A N 1
ATOM 774 C CA . LYS A 1 94 ? 1.323 97.269 0.952 1.00 23.78 133 LYS A CA 1
ATOM 775 C C . LYS A 1 94 ? 1.591 98.201 2.117 1.00 20.16 133 LYS A C 1
ATOM 776 O O . LYS A 1 94 ? 2.530 98.972 2.066 1.00 21.87 133 LYS A O 1
ATOM 782 N N . THR A 1 95 ? 0.783 98.137 3.169 1.00 19.11 134 THR A N 1
ATOM 783 C CA . THR A 1 95 ? 1.032 99.025 4.290 1.00 17.08 134 THR A CA 1
ATOM 784 C C . THR A 1 95 ? 0.835 98.292 5.617 1.00 14.85 134 THR A C 1
ATOM 785 O O . THR A 1 95 ? 0.409 97.151 5.634 1.00 16.53 134 THR A O 1
ATOM 789 N N . LEU A 1 96 ? 1.144 98.960 6.725 1.00 14.86 135 LEU A N 1
ATOM 790 C CA . LEU A 1 96 ? 1.039 98.346 8.054 1.00 15.63 135 LEU A CA 1
ATOM 791 C C . LEU A 1 96 ? -0.378 98.174 8.607 1.00 14.51 135 LEU A C 1
ATOM 792 O O . LEU A 1 96 ? -1.141 99.124 8.646 1.00 14.36 135 LEU A O 1
ATOM 797 N N . CYS A 1 97 ? -0.712 96.957 9.034 1.00 14.35 136 CYS A N 1
ATOM 798 C CA . CYS A 1 97 ? -2.011 96.666 9.640 1.00 14.72 136 CYS A CA 1
ATOM 799 C C . CYS A 1 97 ? -1.763 95.966 10.960 1.00 13.25 136 CYS A C 1
ATOM 800 O O . CYS A 1 97 ? -0.904 95.084 11.050 1.00 13.25 136 CYS A O 1
ATOM 803 N N . THR A 1 98 ? -2.528 96.335 11.979 1.00 12.67 137 THR A N 1
ATOM 804 C CA . THR A 1 98 ? -2.351 95.726 13.288 1.00 12.02 137 THR A CA 1
ATOM 805 C C . THR A 1 98 ? -3.710 95.397 13.878 1.00 13.51 137 THR A C 1
ATOM 806 O O . THR A 1 98 ? -4.704 96.033 13.535 1.00 14.77 137 THR A O 1
ATOM 810 N N . ASN A 1 99 ? -3.737 94.401 14.761 1.00 12.88 138 ASN A N 1
ATOM 811 C CA . ASN A 1 99 ? -4.959 94.000 15.448 1.00 12.41 138 ASN A CA 1
ATOM 812 C C . ASN A 1 99 ? -5.026 94.791 16.738 1.00 13.87 138 ASN A C 1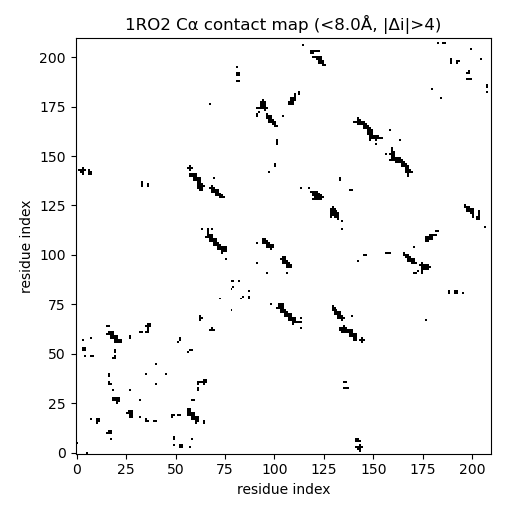
ATOM 813 O O . ASN A 1 99 ? -4.023 94.888 17.443 1.00 14.63 138 ASN A O 1
ATOM 818 N N . THR A 1 100 ? -6.192 95.343 17.060 1.00 16.07 139 THR A N 1
ATOM 819 C CA . THR A 1 100 ? -6.326 96.102 18.298 1.00 16.39 139 THR A CA 1
ATOM 820 C C . THR A 1 100 ? -6.674 95.135 19.429 1.00 17.00 139 THR A C 1
ATOM 821 O O . THR A 1 100 ? -6.998 93.980 19.174 1.00 16.77 139 THR A O 1
ATOM 825 N N . VAL A 1 101 ? -6.629 95.614 20.670 1.00 16.71 140 VAL A N 1
ATOM 826 C CA . VAL A 1 101 ? -6.905 94.752 21.822 1.00 19.32 140 VAL A CA 1
ATOM 827 C C . VAL A 1 101 ? -8.373 94.443 22.018 1.00 20.35 140 VAL A C 1
ATOM 828 O O . VAL A 1 101 ? -8.734 93.674 22.914 1.00 21.19 140 VAL A O 1
ATOM 832 N N . HIS A 1 102 ? -9.216 95.027 21.176 1.00 21.07 141 HIS A N 1
ATOM 833 C CA . HIS A 1 102 ? -10.653 94.830 21.277 1.00 23.59 141 HIS A CA 1
ATOM 834 C C . HIS A 1 102 ? -11.233 94.130 20.059 1.00 23.08 141 HIS A C 1
ATOM 835 O O . HIS A 1 102 ? -12.443 94.060 19.909 1.00 27.36 141 HIS A O 1
ATOM 842 N N . GLY A 1 103 ? -10.369 93.622 19.186 1.00 21.95 142 GLY A N 1
ATOM 843 C CA . GLY A 1 103 ? -10.846 92.921 18.008 1.00 21.14 142 GLY A CA 1
ATOM 844 C C . GLY A 1 103 ? -10.980 93.777 16.761 1.00 19.53 142 GLY A C 1
ATOM 845 O O . GLY A 1 103 ? -11.596 93.362 15.790 1.00 21.13 142 GLY A O 1
ATOM 846 N N . GLY A 1 104 ? -10.405 94.974 16.785 1.00 16.86 143 GLY A N 1
ATOM 847 C CA . GLY A 1 104 ? -10.488 95.850 15.633 1.00 17.36 143 GLY A CA 1
ATOM 848 C C . GLY A 1 104 ? -9.228 95.732 14.808 1.00 16.49 143 GLY A C 1
ATOM 849 O O . GLY A 1 104 ? -8.440 94.810 14.998 1.00 16.82 143 GLY A O 1
ATOM 850 N N . ILE A 1 105 ? -9.046 96.653 13.877 1.00 15.06 144 ILE A N 1
ATOM 851 C CA . ILE A 1 105 ? -7.859 96.629 13.049 1.00 13.98 144 ILE A CA 1
ATOM 852 C C . ILE A 1 105 ? -7.457 98.036 12.662 1.00 13.39 144 ILE A C 1
ATOM 853 O O . ILE A 1 105 ? -8.297 98.849 12.283 1.00 13.93 144 ILE A O 1
ATOM 858 N N . HIS A 1 106 ? -6.165 98.319 12.798 1.00 11.54 145 HIS A N 1
ATOM 859 C CA . HIS A 1 106 ? -5.600 99.617 12.456 1.00 12.45 145 HIS A CA 1
ATOM 860 C C . HIS A 1 106 ? -4.863 99.470 11.136 1.00 12.92 145 HIS A C 1
ATOM 861 O O . HIS A 1 106 ? -4.038 98.576 10.995 1.00 13.62 145 HIS A O 1
ATOM 868 N N . ILE A 1 107 ? -5.179 100.321 10.168 1.00 12.14 146 ILE A N 1
ATOM 869 C CA . ILE A 1 107 ? -4.482 100.276 8.889 1.00 12.12 146 ILE A CA 1
ATOM 870 C C . ILE A 1 107 ? -3.795 101.629 8.798 1.00 12.19 146 ILE A C 1
ATOM 871 O O . ILE A 1 107 ? -4.462 102.656 8.711 1.00 12.61 146 ILE A O 1
ATOM 876 N N . TYR A 1 108 ? -2.465 101.634 8.869 1.00 12.12 147 TYR A N 1
ATOM 877 C CA . TYR A 1 108 ? -1.711 102.884 8.815 1.00 13.27 147 TYR A CA 1
ATOM 878 C C . TYR A 1 108 ? -1.428 103.237 7.357 1.00 13.87 147 TYR A C 1
ATOM 879 O O . TYR A 1 108 ? -1.062 102.371 6.577 1.00 16.44 147 TYR A O 1
ATOM 888 N N . VAL A 1 109 ? -1.592 104.507 6.992 1.00 14.77 148 VAL A N 1
ATOM 889 C CA . VAL A 1 109 ? -1.319 104.927 5.616 1.00 15.30 148 VAL A CA 1
ATOM 890 C C . VAL A 1 109 ? -0.723 106.331 5.579 1.00 15.79 148 VAL A C 1
ATOM 891 O O . VAL A 1 109 ? -0.820 107.077 6.549 1.00 15.85 148 VAL A O 1
ATOM 895 N N . LEU A 1 110 ? -0.084 106.664 4.455 1.00 18.40 149 LEU A N 1
ATOM 896 C CA . LEU A 1 110 ? 0.485 107.992 4.237 1.00 21.74 149 LEU A CA 1
ATOM 897 C C . LEU A 1 110 ? -0.428 108.614 3.180 1.00 22.26 149 LEU A C 1
ATOM 898 O O . LEU A 1 110 ? -0.738 107.975 2.166 1.00 21.33 149 LEU A O 1
ATOM 903 N N . SER A 1 111 ? -0.874 109.842 3.419 1.00 25.14 150 SER A N 1
ATOM 904 C CA . SER A 1 111 ? -1.759 110.506 2.472 1.00 28.68 150 SER A CA 1
ATOM 905 C C . SER A 1 111 ? -1.468 111.992 2.341 1.00 33.62 150 SER A C 1
ATOM 906 O O . SER A 1 111 ? -1.456 112.713 3.344 1.00 31.97 150 SER A O 1
ATOM 909 N N . ASN A 1 112 ? -1.225 112.445 1.108 1.00 36.83 151 ASN A N 1
ATOM 910 C CA . ASN A 1 112 ? -0.959 113.862 0.880 1.00 41.61 151 ASN A CA 1
ATOM 911 C C . ASN A 1 112 ? -2.182 114.568 1.440 1.00 43.45 151 ASN A C 1
ATOM 912 O O . ASN A 1 112 ? -2.076 115.567 2.148 1.00 46.54 151 ASN A O 1
ATOM 917 N N . ASP A 1 113 ? -3.351 114.023 1.115 1.00 46.01 152 ASP A N 1
ATOM 918 C CA . ASP A 1 113 ? -4.619 114.605 1.539 1.00 47.55 152 ASP A CA 1
ATOM 919 C C . ASP A 1 113 ? -5.041 114.105 2.906 1.00 48.15 152 ASP A C 1
ATOM 920 O O . ASP A 1 113 ? -5.513 112.972 3.056 1.00 49.11 152 ASP A O 1
ATOM 925 N N . ILE A 1 114 ? -4.876 114.965 3.902 1.00 47.69 153 ILE A N 1
ATOM 926 C CA . ILE A 1 114 ? -5.224 114.661 5.289 1.00 48.01 153 ILE A CA 1
ATOM 927 C C . ILE A 1 114 ? -6.435 115.539 5.575 1.00 47.79 153 ILE A C 1
ATOM 928 O O . ILE A 1 114 ? -6.380 116.740 5.345 1.00 48.20 153 ILE A O 1
ATOM 933 N N . PRO A 1 115 ? -7.549 114.965 6.070 1.00 48.09 154 PRO A N 1
ATOM 934 C CA . PRO A 1 115 ? -8.679 115.879 6.318 1.00 48.84 154 PRO A CA 1
ATOM 935 C C . PRO A 1 115 ? -8.166 117.045 7.148 1.00 49.06 154 PRO A C 1
ATOM 936 O O . PRO A 1 115 ? -7.782 116.852 8.297 1.00 49.13 154 PRO A O 1
ATOM 940 N N . PRO A 1 116 ? -8.150 118.269 6.591 1.00 49.93 155 PRO A N 1
ATOM 941 C CA . PRO A 1 116 ? -7.637 119.364 7.427 1.00 50.91 155 PRO A CA 1
ATOM 942 C C . PRO A 1 116 ? -8.350 119.446 8.780 1.00 51.16 155 PRO A C 1
ATOM 943 O O . PRO A 1 116 ? -7.826 120.023 9.746 1.00 51.31 155 PRO A O 1
ATOM 947 N N . HIS A 1 117 ? -9.545 118.856 8.850 1.00 52.09 156 HIS A N 1
ATOM 948 C CA . HIS A 1 117 ? -10.353 118.856 10.076 1.00 52.24 156 HIS A CA 1
ATOM 949 C C . HIS A 1 117 ? -10.752 117.448 10.525 1.00 51.80 156 HIS A C 1
ATOM 950 O O . HIS A 1 117 ? -10.658 116.471 9.768 1.00 51.19 156 HIS A O 1
ATOM 957 N N . LYS A 1 118 ? -11.209 117.333 11.763 1.00 51.35 157 LYS A N 1
ATOM 958 C CA . LYS A 1 118 ? -11.615 116.027 12.275 1.00 50.17 157 LYS A CA 1
ATOM 959 C C . LYS A 1 118 ? -12.999 115.634 11.732 1.00 49.81 157 LYS A C 1
ATOM 960 O O . LYS A 1 118 ? -13.991 116.343 11.949 1.00 49.75 157 LYS A O 1
ATOM 966 N N . ILE A 1 119 ? -13.050 114.508 11.009 1.00 47.94 158 ILE A N 1
ATOM 967 C CA . ILE A 1 119 ? -14.293 114.014 10.401 1.00 45.51 158 ILE A CA 1
ATOM 968 C C . ILE A 1 119 ? -14.608 112.540 10.700 1.00 42.80 158 ILE A C 1
ATOM 969 O O . ILE A 1 119 ? -14.175 111.639 9.978 1.00 45.97 158 ILE A O 1
ATOM 974 N N . ASN A 1 120 ? -15.383 112.293 11.752 1.00 37.83 159 ASN A N 1
ATOM 975 C CA . ASN A 1 120 ? -15.719 110.925 12.114 1.00 33.70 159 ASN A CA 1
ATOM 976 C C . ASN A 1 120 ? -17.121 110.757 12.690 1.00 33.44 159 ASN A C 1
ATOM 977 O O . ASN A 1 120 ? -17.707 111.717 13.192 1.00 34.86 159 ASN A O 1
ATOM 982 N N . PRO A 1 121 ? -17.689 109.541 12.597 1.00 32.22 160 PRO A N 1
ATOM 983 C CA . PRO A 1 121 ? -17.084 108.352 11.988 1.00 31.07 160 PRO A CA 1
ATOM 984 C C . PRO A 1 121 ? -17.162 108.457 10.467 1.00 32.27 160 PRO A C 1
ATOM 985 O O . PRO A 1 121 ? -18.043 109.134 9.939 1.00 32.04 160 PRO A O 1
ATOM 989 N N . LEU A 1 122 ? -16.245 107.793 9.769 1.00 27.41 161 LEU A N 1
ATOM 990 C CA . LEU A 1 122 ? -16.209 107.832 8.313 1.00 27.96 161 LEU A CA 1
ATOM 991 C C . LEU A 1 122 ? -17.350 107.044 7.687 1.00 25.85 161 LEU A C 1
ATOM 992 O O . LEU A 1 122 ? -17.917 107.446 6.674 1.00 25.44 161 LEU A O 1
ATOM 997 N N . PHE A 1 123 ? -17.660 105.904 8.293 1.00 23.80 162 PHE A N 1
ATOM 998 C CA . PHE A 1 123 ? -18.705 105.009 7.818 1.00 24.77 162 PHE A CA 1
ATOM 999 C C . PHE A 1 123 ? -19.573 104.543 8.967 1.00 24.09 162 PHE A C 1
ATOM 1000 O O . PHE A 1 123 ? -19.088 104.311 10.072 1.00 21.05 162 PHE A O 1
ATOM 1008 N N . GLU A 1 124 ? -20.856 104.374 8.679 1.00 26.89 163 GLU A N 1
ATOM 1009 C CA . GLU A 1 124 ? -21.811 103.958 9.688 1.00 28.35 163 GLU A CA 1
ATOM 1010 C C . GLU A 1 124 ? -22.637 102.784 9.193 1.00 28.66 163 GLU A C 1
ATOM 1011 O O . GLU A 1 124 ? -22.854 102.616 7.999 1.00 27.79 163 GLU A O 1
ATOM 1017 N N . GLU A 1 125 ? -23.079 101.965 10.138 1.00 27.44 164 GLU A N 1
ATOM 1018 C CA . GLU A 1 125 ? -23.909 100.796 9.874 1.00 30.94 164 GLU A CA 1
ATOM 1019 C C . GLU A 1 125 ? -24.855 100.813 11.071 1.00 32.74 164 GLU A C 1
ATOM 1020 O O . GLU A 1 125 ? -24.433 100.521 12.181 1.00 30.93 164 GLU A O 1
ATOM 1026 N N . ASN A 1 126 ? -26.119 101.163 10.844 1.00 37.47 165 ASN A N 1
ATOM 1027 C CA . ASN A 1 126 ? -27.112 101.270 11.923 1.00 39.79 165 ASN A CA 1
ATOM 1028 C C . ASN A 1 126 ? -26.835 102.507 12.774 1.00 41.81 165 ASN A C 1
ATOM 1029 O O . ASN A 1 126 ? -26.569 102.415 13.983 1.00 43.72 165 ASN A O 1
ATOM 1034 N N . GLY A 1 127 ? -26.902 103.668 12.134 1.00 41.06 166 GLY A N 1
ATOM 1035 C CA . GLY A 1 127 ? -26.669 104.923 12.819 1.00 41.01 166 GLY A CA 1
ATOM 1036 C C . GLY A 1 127 ? -25.508 104.878 13.780 1.00 39.49 166 GLY A C 1
ATOM 1037 O O . GLY A 1 127 ? -25.411 105.699 14.687 1.00 41.31 166 GLY A O 1
ATOM 1038 N N . LYS A 1 128 ? -24.628 103.893 13.613 1.00 38.58 167 LYS A N 1
ATOM 1039 C CA . LYS A 1 128 ? -23.467 103.806 14.475 1.00 35.48 167 LYS A CA 1
ATOM 1040 C C . LYS A 1 128 ? -22.211 103.643 13.643 1.00 33.04 167 LYS A C 1
ATOM 1041 O O . LYS A 1 128 ? -22.153 102.812 12.723 1.00 30.16 167 LYS A O 1
ATOM 1047 N N . GLY A 1 129 ? -21.221 104.472 13.964 1.00 27.74 168 GLY A N 1
ATOM 1048 C CA . GLY A 1 129 ? -19.958 104.457 13.248 1.00 26.92 168 GLY A CA 1
ATOM 1049 C C . GLY A 1 129 ? -19.208 103.156 13.408 1.00 25.61 168 GLY A C 1
ATOM 1050 O O . GLY A 1 129 ? -19.317 102.495 14.441 1.00 25.01 168 GLY A O 1
ATOM 1051 N N . ILE A 1 130 ? -18.430 102.795 12.394 1.00 21.08 169 ILE A N 1
ATOM 1052 C CA . ILE A 1 130 ? -17.681 101.554 12.438 1.00 24.37 169 ILE A CA 1
ATOM 1053 C C . ILE A 1 130 ? -16.208 101.737 12.105 1.00 22.71 169 ILE A C 1
ATOM 1054 O O . ILE A 1 130 ? -15.455 100.772 12.016 1.00 26.49 169 ILE A O 1
ATOM 1059 N N . ILE A 1 131 ? -15.806 102.983 11.905 1.00 21.87 170 ILE A N 1
ATOM 1060 C CA . ILE A 1 131 ? -14.414 103.284 11.619 1.00 20.88 170 ILE A CA 1
ATOM 1061 C C . ILE A 1 131 ? -14.130 104.765 11.749 1.00 21.72 170 ILE A C 1
ATOM 1062 O O . ILE A 1 131 ? -14.859 105.609 11.232 1.00 20.70 170 ILE A O 1
ATOM 1067 N N . ASP A 1 132 ? -13.074 105.075 12.488 1.00 19.69 171 ASP A N 1
ATOM 1068 C CA . ASP A 1 132 ? -12.657 106.458 12.670 1.00 20.43 171 ASP A CA 1
ATOM 1069 C C . ASP A 1 132 ? -11.294 106.641 12.037 1.00 20.68 171 ASP A C 1
ATOM 1070 O O . ASP A 1 132 ? -10.534 105.681 11.884 1.00 21.74 171 ASP A O 1
ATOM 1075 N N . LEU A 1 133 ? -10.994 107.881 11.668 1.00 20.29 172 LEU A N 1
ATOM 1076 C CA . LEU A 1 133 ? -9.717 108.228 11.072 1.00 17.75 172 LEU A CA 1
ATOM 1077 C C . LEU A 1 133 ? -8.932 108.978 12.137 1.00 20.38 172 LEU A C 1
ATOM 1078 O O . LEU A 1 133 ? -9.389 110.012 12.630 1.00 23.36 172 LEU A O 1
ATOM 1083 N N . GLN A 1 134 ? -7.778 108.436 12.519 1.00 16.40 173 GLN A N 1
ATOM 1084 C CA . GLN A 1 134 ? -6.941 109.058 13.532 1.00 16.12 173 GLN A CA 1
ATOM 1085 C C . GLN A 1 134 ? -5.874 109.859 12.809 1.00 17.41 173 GLN A C 1
ATOM 1086 O O . GLN A 1 134 ? -5.039 109.292 12.110 1.00 18.52 173 GLN A O 1
ATOM 1092 N N . SER A 1 135 ? -5.919 111.179 12.969 1.00 17.54 174 SER A N 1
ATOM 1093 C CA . SER A 1 135 ? -4.960 112.084 12.331 1.00 19.42 174 SER A CA 1
ATOM 1094 C C . SER A 1 135 ? -4.382 113.019 13.391 1.00 18.96 174 SER A C 1
ATOM 1095 O O . SER A 1 135 ? -4.177 112.612 14.533 1.00 18.06 174 SER A O 1
ATOM 1098 N N . TYR A 1 136 ? -4.131 114.275 13.025 1.00 17.94 175 TYR A N 1
ATOM 1099 C CA . TYR A 1 136 ? -3.581 115.222 13.995 1.00 19.59 175 TYR A CA 1
ATOM 1100 C C . TYR A 1 136 ? -4.415 115.221 15.276 1.00 16.82 175 TYR A C 1
ATOM 1101 O O . TYR A 1 136 ? -5.633 115.067 15.226 1.00 19.17 175 TYR A O 1
ATOM 1110 N N . ASN A 1 137 ? -3.740 115.386 16.410 1.00 18.12 176 ASN A N 1
ATOM 1111 C CA . ASN A 1 137 ? -4.358 115.431 17.735 1.00 19.86 176 ASN A CA 1
ATOM 1112 C C . ASN A 1 137 ? -4.943 114.139 18.268 1.00 20.46 176 ASN A C 1
ATOM 1113 O O . ASN A 1 137 ? -5.776 114.148 19.175 1.00 19.54 176 ASN A O 1
ATOM 1118 N N . SER A 1 138 ? -4.506 113.024 17.707 1.00 18.34 177 SER A N 1
ATOM 1119 C CA . SER A 1 138 ? -4.972 111.737 18.181 1.00 18.69 177 SER A CA 1
ATOM 1120 C C . SER A 1 138 ? -3.789 110.810 18.100 1.00 16.64 177 SER A C 1
ATOM 1121 O O . SER A 1 138 ? -2.760 111.154 17.516 1.00 17.42 177 SER A O 1
ATOM 1124 N N . TYR A 1 139 ? -3.941 109.631 18.686 1.00 15.82 178 TYR A N 1
ATOM 1125 C CA . TYR A 1 139 ? -2.883 108.640 18.657 1.00 15.90 178 TYR A CA 1
ATOM 1126 C C . TYR A 1 139 ? -3.493 107.260 18.747 1.00 15.61 178 TYR A C 1
ATOM 1127 O O . TYR A 1 139 ? -4.671 107.120 19.059 1.00 16.86 178 TYR A O 1
ATOM 1136 N N . VAL A 1 140 ? -2.678 106.250 18.463 1.00 12.93 179 VAL A N 1
ATOM 1137 C CA . VAL A 1 140 ? -3.098 104.859 18.565 1.00 14.04 179 VAL A CA 1
ATOM 1138 C C . VAL A 1 140 ? -2.010 104.141 19.360 1.00 13.97 179 VAL A C 1
ATOM 1139 O O . VAL A 1 140 ? -0.838 104.542 19.335 1.00 13.17 179 VAL A O 1
ATOM 1143 N N . LEU A 1 141 ? -2.393 103.095 20.078 1.00 14.14 180 LEU A N 1
ATOM 1144 C CA . LEU A 1 141 ? -1.412 102.340 20.831 1.00 14.27 180 LEU A CA 1
ATOM 1145 C C . LEU A 1 141 ? -0.622 101.524 19.815 1.00 14.56 180 LEU A C 1
ATOM 1146 O O . LEU A 1 141 ? -1.185 100.976 18.859 1.00 14.17 180 LEU A O 1
ATOM 1151 N N . GLY A 1 142 ? 0.682 101.447 20.021 1.00 13.64 181 GLY A N 1
ATOM 1152 C CA . GLY A 1 142 ? 1.515 100.724 19.080 1.00 14.67 181 GLY A CA 1
ATOM 1153 C C . GLY A 1 142 ? 1.717 99.250 19.363 1.00 12.82 181 GLY A C 1
ATOM 1154 O O . GLY A 1 142 ? 1.457 98.771 20.462 1.00 13.31 181 GLY A O 1
ATOM 1155 N N . LEU A 1 143 ? 2.201 98.546 18.347 1.00 10.89 182 LEU A N 1
ATOM 1156 C CA . LEU A 1 143 ? 2.477 97.116 18.416 1.00 12.89 182 LEU A CA 1
ATOM 1157 C C . LEU A 1 143 ? 3.246 96.743 19.672 1.00 13.46 182 LEU A C 1
ATOM 1158 O O . LEU A 1 143 ? 4.242 97.369 20.001 1.00 14.09 182 LEU A O 1
ATOM 1163 N N . GLY A 1 144 ? 2.790 95.703 20.359 1.00 13.15 183 GLY A N 1
ATOM 1164 C CA . GLY A 1 144 ? 3.492 95.270 21.552 1.00 14.13 183 GLY A CA 1
ATOM 1165 C C . GLY A 1 144 ? 2.844 95.766 22.823 1.00 15.25 183 GLY A C 1
ATOM 1166 O O . GLY A 1 144 ? 3.063 95.199 23.894 1.00 15.43 183 GLY A O 1
ATOM 1167 N N . SER A 1 145 ? 2.068 96.840 22.709 1.00 13.89 184 SER A N 1
ATOM 1168 C CA . SER A 1 145 ? 1.365 97.389 23.857 1.00 16.34 184 SER A CA 1
ATOM 1169 C C . SER A 1 145 ? 0.319 96.353 24.257 1.00 15.21 184 SER A C 1
ATOM 1170 O O . SER A 1 145 ? -0.275 95.700 23.400 1.00 14.89 184 SER A O 1
ATOM 1173 N N . CYS A 1 146 ? 0.110 96.191 25.559 1.00 14.37 185 CYS A N 1
ATOM 1174 C CA . CYS A 1 146 ? -0.873 95.235 26.045 1.00 14.98 185 CYS A CA 1
ATOM 1175 C C . CYS A 1 146 ? -1.754 95.896 27.070 1.00 15.25 185 CYS A C 1
ATOM 1176 O O . CYS A 1 146 ? -1.318 96.775 27.809 1.00 17.25 185 CYS A O 1
ATOM 1179 N N . VAL A 1 147 ? -2.988 95.424 27.140 1.00 15.15 186 VAL A N 1
ATOM 1180 C CA . VAL A 1 147 ? -3.960 95.986 28.051 1.00 17.25 186 VAL A CA 1
ATOM 1181 C C . VAL A 1 147 ? -4.739 94.922 28.803 1.00 19.17 186 VAL A C 1
ATOM 1182 O O . VAL A 1 147 ? -5.291 94.006 28.188 1.00 20.11 186 VAL A O 1
ATOM 1186 N N . ASN A 1 148 ? -4.772 95.042 30.129 1.00 19.94 187 ASN A N 1
ATOM 1187 C CA . ASN A 1 148 ? -5.534 94.108 30.949 1.00 18.96 187 ASN A CA 1
ATOM 1188 C C . ASN A 1 148 ? -6.902 94.757 31.053 1.00 19.28 187 ASN A C 1
ATOM 1189 O O . ASN A 1 148 ? -7.023 95.933 31.389 1.00 19.15 187 ASN A O 1
ATOM 1194 N N . HIS A 1 149 ? -7.937 93.976 30.773 1.00 16.97 188 HIS A N 1
ATOM 1195 C CA . HIS A 1 149 ? -9.288 94.497 30.742 1.00 17.77 188 HIS A CA 1
ATOM 1196 C C . HIS A 1 149 ? -10.071 94.496 32.050 1.00 17.16 188 HIS A C 1
ATOM 1197 O O . HIS A 1 149 ? -11.231 94.891 32.075 1.00 20.09 188 HIS A O 1
ATOM 1204 N N . LEU A 1 150 ? -9.416 94.099 33.135 1.00 18.66 189 LEU A N 1
ATOM 1205 C CA . LEU A 1 150 ? -10.047 94.049 34.449 1.00 19.49 189 LEU A CA 1
ATOM 1206 C C . LEU A 1 150 ? -10.735 95.347 34.814 1.00 21.32 189 LEU A C 1
ATOM 1207 O O . LEU A 1 150 ? -11.788 95.347 35.448 1.00 20.02 189 LEU A O 1
ATOM 1212 N N . HIS A 1 151 ? -10.147 96.460 34.403 1.00 21.44 190 HIS A N 1
ATOM 1213 C CA . HIS A 1 151 ? -10.721 97.745 34.746 1.00 24.52 190 HIS A CA 1
ATOM 1214 C C . HIS A 1 151 ? -11.632 98.373 33.705 1.00 26.14 190 HIS A C 1
ATOM 1215 O O . HIS A 1 151 ? -11.899 99.570 33.753 1.00 27.90 190 HIS A O 1
ATOM 1222 N N . CYS A 1 152 ? -12.128 97.567 32.772 1.00 24.93 191 CYS A N 1
ATOM 1223 C CA . CYS A 1 152 ? -13.034 98.087 31.760 1.00 29.32 191 CYS A CA 1
ATOM 1224 C C . CYS A 1 152 ? -14.452 97.644 32.060 1.00 29.54 191 CYS A C 1
ATOM 1225 O O . CYS A 1 152 ? -14.769 96.453 32.006 1.00 27.42 191 CYS A O 1
ATOM 1228 N N . THR A 1 153 ? -15.303 98.617 32.370 1.00 30.88 192 THR A N 1
ATOM 1229 C CA . THR A 1 153 ? -16.676 98.330 32.735 1.00 35.63 192 THR A CA 1
ATOM 1230 C C . THR A 1 153 ? -17.792 98.879 31.836 1.00 37.29 192 THR A C 1
ATOM 1231 O O . THR A 1 153 ? -18.976 98.737 32.156 1.00 39.56 192 THR A O 1
ATOM 1235 N N . THR A 1 154 ? -17.438 99.499 30.718 1.00 39.86 193 THR A N 1
ATOM 1236 C CA . THR A 1 154 ? -18.470 100.027 29.830 1.00 42.62 193 THR A CA 1
ATOM 1237 C C . THR A 1 154 ? -18.776 99.027 28.717 1.00 43.72 193 THR A C 1
ATOM 1238 O O . THR A 1 154 ? -18.308 97.893 28.743 1.00 41.72 193 THR A O 1
ATOM 1242 N N . ASP A 1 155 ? -19.552 99.469 27.733 1.00 45.58 194 ASP A N 1
ATOM 1243 C CA . ASP A 1 155 ? -19.954 98.640 26.599 1.00 45.74 194 ASP A CA 1
ATOM 1244 C C . ASP A 1 155 ? -18.967 98.634 25.421 1.00 45.34 194 ASP A C 1
ATOM 1245 O O . ASP A 1 155 ? -19.060 97.779 24.539 1.00 46.82 194 ASP A O 1
ATOM 1250 N N . LYS A 1 156 ? -18.023 99.572 25.407 1.00 44.54 195 LYS A N 1
ATOM 1251 C CA . LYS A 1 156 ? -17.064 99.655 24.311 1.00 43.81 195 LYS A CA 1
ATOM 1252 C C . LYS A 1 156 ? -15.969 98.606 24.450 1.00 41.60 195 LYS A C 1
ATOM 1253 O O . LYS A 1 156 ? -15.115 98.484 23.568 1.00 42.93 195 LYS A O 1
ATOM 1259 N N . CYS A 1 157 ? -16.415 98.049 25.865 1.00 39.73 196 CYS A N 1
ATOM 1260 C CA . CYS A 1 157 ? -15.626 96.992 26.487 1.00 36.85 196 CYS A CA 1
ATOM 1261 C C . CYS A 1 157 ? -16.045 95.594 26.057 1.00 32.76 196 CYS A C 1
ATOM 1262 O O . CYS A 1 157 ? -17.140 95.119 26.361 1.00 36.48 196 CYS A O 1
ATOM 1265 N N . PRO A 1 158 ? -15.249 94.606 24.809 1.00 29.75 197 PRO A N 1
ATOM 1266 C CA . PRO A 1 158 ? -15.733 93.236 24.667 1.00 26.93 197 PRO A CA 1
ATOM 1267 C C . PRO A 1 158 ? -15.325 92.377 25.857 1.00 23.86 197 PRO A C 1
ATOM 1268 O O . PRO A 1 158 ? -16.004 91.407 26.195 1.00 24.07 197 PRO A O 1
ATOM 1272 N N . TRP A 1 159 ? -14.222 92.742 26.504 1.00 21.34 198 TRP A N 1
ATOM 1273 C CA . TRP A 1 159 ? -13.709 91.954 27.624 1.00 16.76 198 TRP A CA 1
ATOM 1274 C C . TRP A 1 159 ? -14.014 92.564 28.983 1.00 17.85 198 TRP A C 1
ATOM 1275 O O . TRP A 1 159 ? -13.198 92.493 29.897 1.00 17.31 198 TRP A O 1
ATOM 1286 N N . LYS A 1 160 ? -15.212 93.126 29.108 1.00 17.92 199 LYS A N 1
ATOM 1287 C CA . LYS A 1 160 ? -15.652 93.793 30.333 1.00 19.67 199 LYS A CA 1
ATOM 1288 C C . LYS A 1 160 ? -15.292 93.108 31.650 1.00 18.53 199 LYS A C 1
ATOM 1289 O O . LYS A 1 160 ? -15.732 91.999 31.919 1.00 1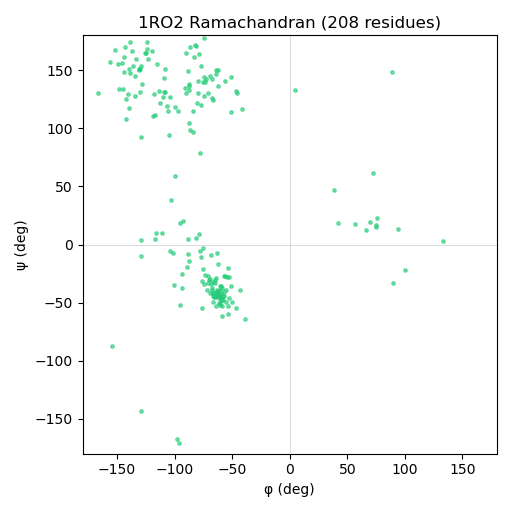7.57 199 LYS A O 1
ATOM 1295 N N . GLU A 1 161 ? -14.477 93.785 32.457 1.00 16.80 200 GLU A N 1
ATOM 1296 C CA . GLU A 1 161 ? -14.082 93.292 33.778 1.00 18.99 200 GLU A CA 1
ATOM 1297 C C . GLU A 1 161 ? -13.406 91.926 33.854 1.00 17.29 200 GLU A C 1
ATOM 1298 O O . GLU A 1 161 ? -13.311 91.334 34.931 1.00 19.99 200 GLU A O 1
ATOM 1304 N N . GLN A 1 162 ? -12.904 91.436 32.724 1.00 14.33 201 GLN A N 1
ATOM 1305 C CA . GLN A 1 162 ? -12.245 90.129 32.691 1.00 15.51 201 GLN A CA 1
ATOM 1306 C C . GLN A 1 162 ? -10.762 90.220 33.011 1.00 17.23 201 GLN A C 1
ATOM 1307 O O . GLN A 1 162 ? -10.083 91.123 32.545 1.00 18.12 201 GLN A O 1
ATOM 1313 N N . ASN A 1 163 ? -10.260 89.284 33.812 1.00 16.45 202 ASN A N 1
ATOM 1314 C CA . ASN A 1 163 ? -8.837 89.271 34.144 1.00 19.19 202 ASN A CA 1
ATOM 1315 C C . ASN A 1 163 ? -8.233 88.664 32.887 1.00 18.08 202 ASN A C 1
ATOM 1316 O O . ASN A 1 163 ? -7.908 87.488 32.843 1.00 18.79 202 ASN A O 1
ATOM 1321 N N . TYR A 1 164 ? -8.097 89.498 31.862 1.00 17.37 203 TYR A N 1
ATOM 1322 C CA . TYR A 1 164 ? -7.622 89.057 30.557 1.00 18.25 203 TYR A CA 1
ATOM 1323 C C . TYR A 1 164 ? -6.780 90.154 29.919 1.00 16.20 203 TYR A C 1
ATOM 1324 O O . TYR A 1 164 ? -7.169 91.313 29.934 1.00 17.85 203 TYR A O 1
ATOM 1333 N N . THR A 1 165 ? -5.625 89.780 29.378 1.00 17.25 204 THR A N 1
ATOM 1334 C CA . THR A 1 165 ? -4.741 90.744 28.738 1.00 19.49 204 THR A CA 1
ATOM 1335 C C . THR A 1 165 ? -4.572 90.408 27.277 1.00 19.07 204 THR A C 1
ATOM 1336 O O . THR A 1 165 ? -4.286 89.265 26.933 1.00 20.72 204 THR A O 1
ATOM 1340 N N . THR A 1 166 ? -4.768 91.405 26.419 1.00 15.69 205 THR A N 1
ATOM 1341 C CA . THR A 1 166 ? -4.581 91.220 24.992 1.00 14.99 205 THR A CA 1
ATOM 1342 C C . THR A 1 166 ? -3.601 92.294 24.572 1.00 14.62 205 THR A C 1
ATOM 1343 O O . THR A 1 166 ? -3.353 93.232 25.321 1.00 15.67 205 THR A O 1
ATOM 1347 N N . CYS A 1 167 ? -3.025 92.156 23.388 1.00 15.93 206 CYS A N 1
ATOM 1348 C CA . CYS A 1 167 ? -2.062 93.152 22.952 1.00 13.07 206 CYS A CA 1
ATOM 1349 C C . CYS A 1 167 ? -2.271 93.536 21.503 1.00 14.05 206 CYS A C 1
ATOM 1350 O O . CYS A 1 167 ? -2.984 92.858 20.759 1.00 16.07 206 CYS A O 1
ATOM 1353 N N . TYR A 1 168 ? -1.633 94.627 21.099 1.00 13.56 207 TYR A N 1
ATOM 1354 C CA . TYR A 1 168 ? -1.715 95.023 19.706 1.00 11.83 207 TYR A CA 1
ATOM 1355 C C . TYR A 1 168 ? -0.709 94.139 18.992 1.00 12.95 207 TYR A C 1
ATOM 1356 O O . TYR A 1 168 ? 0.475 94.141 19.316 1.00 13.84 207 TYR A O 1
ATOM 1365 N N . THR A 1 169 ? -1.198 93.378 18.025 1.00 12.81 208 THR A N 1
ATOM 1366 C CA . THR A 1 169 ? -0.350 92.471 17.277 1.00 14.50 208 THR A CA 1
ATOM 1367 C C . THR A 1 169 ? -0.425 92.730 15.771 1.00 13.77 208 THR A C 1
ATOM 1368 O O . THR A 1 169 ? -1.275 93.474 15.284 1.00 15.15 208 THR A O 1
ATOM 1372 N N . LEU A 1 170 ? 0.485 92.113 15.033 1.00 14.29 209 LEU A N 1
ATOM 1373 C CA . LEU A 1 170 ? 0.487 92.279 13.593 1.00 13.74 209 LEU A CA 1
ATOM 1374 C C . LEU A 1 170 ? -0.632 91.471 12.959 1.00 15.55 209 LEU A C 1
ATOM 1375 O O . LEU A 1 170 ? -0.911 90.347 13.361 1.00 14.49 209 LEU A O 1
ATOM 1380 N N . TYR A 1 171 ? -1.276 92.060 11.965 1.00 14.72 210 TYR A N 1
ATOM 1381 C CA . TYR A 1 171 ? -2.342 91.379 11.241 1.00 17.18 210 TYR A CA 1
ATOM 1382 C C . TYR A 1 171 ? -1.714 90.145 10.572 1.00 15.69 210 TYR A C 1
ATOM 1383 O O . TYR A 1 171 ? -2.278 89.046 10.609 1.00 17.19 210 TYR A O 1
ATOM 1392 N N . ASN A 1 172 ? -0.535 90.341 9.985 1.00 16.47 211 ASN A N 1
ATOM 1393 C CA . ASN A 1 172 ? 0.208 89.265 9.318 1.00 20.16 211 ASN A CA 1
ATOM 1394 C C . ASN A 1 172 ? 1.708 89.570 9.307 1.00 20.86 211 ASN A C 1
ATOM 1395 O O . ASN A 1 172 ? 2.438 89.157 10.204 1.00 25.38 211 ASN A O 1
ATOM 1400 N N . GLU A 1 173 ? 2.174 90.301 8.304 1.00 21.78 212 GLU A N 1
ATOM 1401 C CA . GLU A 1 173 ? 3.587 90.656 8.232 1.00 23.50 212 GLU A CA 1
ATOM 1402 C C . GLU A 1 173 ? 3.868 92.118 8.511 1.00 21.63 212 GLU A C 1
ATOM 1403 O O . GLU A 1 173 ? 3.040 92.982 8.247 1.00 19.80 212 GLU A O 1
ATOM 1409 N N . LEU A 1 174 ? 5.051 92.385 9.046 1.00 18.53 213 LEU A N 1
ATOM 1410 C CA . LEU A 1 174 ? 5.458 93.749 9.338 1.00 16.79 213 LEU A CA 1
ATOM 1411 C C . LEU A 1 174 ? 5.718 94.443 8.007 1.00 18.22 213 LEU A C 1
ATOM 1412 O O . LEU A 1 174 ? 6.421 93.905 7.155 1.00 21.10 213 LEU A O 1
ATOM 1417 N N . LYS A 1 175 ? 5.142 95.627 7.826 1.00 18.60 214 LYS A N 1
ATOM 1418 C CA . LYS A 1 175 ? 5.313 96.396 6.601 1.00 19.26 214 LYS A CA 1
ATOM 1419 C C . LYS A 1 175 ? 5.495 97.864 6.896 1.00 18.21 214 LYS A C 1
ATOM 1420 O O . LYS A 1 175 ? 4.948 98.385 7.854 1.00 17.54 214 LYS A O 1
ATOM 1426 N N . GLU A 1 176 ? 6.280 98.527 6.064 1.00 18.16 215 GLU A N 1
ATOM 1427 C CA . GLU A 1 176 ? 6.496 99.937 6.246 1.00 19.61 215 GLU A CA 1
ATOM 1428 C C . GLU A 1 176 ? 5.167 100.634 5.921 1.00 18.14 215 GLU A C 1
ATOM 1429 O O . GLU A 1 176 ? 4.407 100.171 5.066 1.00 18.84 215 GLU A O 1
ATOM 1435 N N . ILE A 1 177 ? 4.874 101.716 6.636 1.00 19.11 216 ILE A N 1
ATOM 1436 C CA . ILE A 1 177 ? 3.649 102.480 6.420 1.00 18.52 216 ILE A CA 1
ATOM 1437 C C . ILE A 1 177 ? 3.825 103.101 5.039 1.00 21.76 216 ILE A C 1
ATOM 1438 O O . ILE A 1 177 ? 4.829 103.769 4.775 1.00 23.34 216 ILE A O 1
ATOM 1443 N N . SER A 1 178 ? 2.866 102.891 4.147 1.00 20.98 217 SER A N 1
ATOM 1444 C CA . SER A 1 178 ? 3.037 103.444 2.815 1.00 22.38 217 SER A CA 1
ATOM 1445 C C . SER A 1 178 ? 1.911 104.344 2.359 1.00 24.20 217 SER A C 1
ATOM 1446 O O . SER A 1 178 ? 0.891 104.478 3.025 1.00 20.76 217 SER A O 1
ATOM 1449 N N . LYS A 1 179 ? 2.117 104.940 1.195 1.00 24.38 218 LYS A N 1
ATOM 1450 C CA . LYS A 1 179 ? 1.163 105.849 0.597 1.00 24.15 218 LYS A CA 1
ATOM 1451 C C . LYS A 1 179 ? -0.045 105.157 0.007 1.00 24.72 218 LYS A C 1
ATOM 1452 O O . LYS A 1 179 ? 0.055 104.066 -0.540 1.00 23.84 218 LYS A O 1
ATOM 1458 N N . VAL A 1 180 ? -1.190 105.814 0.129 1.00 19.58 219 VAL A N 1
ATOM 1459 C CA . VAL A 1 180 ? -2.430 105.313 -0.422 1.00 22.62 219 VAL A CA 1
ATOM 1460 C C . VAL A 1 180 ? -3.175 106.549 -0.899 1.00 20.90 219 VAL A C 1
ATOM 1461 O O . VAL A 1 180 ? -3.003 107.628 -0.341 1.00 26.12 219 VAL A O 1
ATOM 1465 N N . ASP A 1 181 ? -3.960 106.409 -1.956 1.00 21.01 220 ASP A N 1
ATOM 1466 C CA . ASP A 1 181 ? -4.747 107.537 -2.423 1.00 21.98 220 ASP A CA 1
ATOM 1467 C C . ASP A 1 181 ? -5.964 107.428 -1.505 1.00 21.79 220 ASP A C 1
ATOM 1468 O O . ASP A 1 181 ? -6.871 106.646 -1.772 1.00 22.42 220 ASP A O 1
ATOM 1473 N N . LEU A 1 182 ? -5.969 108.203 -0.418 1.00 21.23 221 LEU A N 1
ATOM 1474 C CA . LEU A 1 182 ? -7.033 108.131 0.586 1.00 20.71 221 LEU A CA 1
ATOM 1475 C C . LEU A 1 182 ? -8.451 108.273 0.080 1.00 19.51 221 LEU A C 1
ATOM 1476 O O . LEU A 1 182 ? -9.309 107.440 0.387 1.00 19.72 221 LEU A O 1
ATOM 1481 N N . LYS A 1 183 ? -8.716 109.342 -0.665 1.00 20.54 222 LYS A N 1
ATOM 1482 C CA . LYS A 1 183 ? -10.054 109.543 -1.202 1.00 23.12 222 LYS A CA 1
ATOM 1483 C C . LYS A 1 183 ? -10.466 108.366 -2.076 1.00 22.87 222 LYS A C 1
ATOM 1484 O O . LYS A 1 183 ? -11.621 107.957 -2.070 1.00 21.89 222 LYS A O 1
ATOM 1490 N N . SER A 1 184 ? -9.524 107.817 -2.833 1.00 22.53 223 SER A N 1
ATOM 1491 C CA . SER A 1 184 ? -9.846 106.682 -3.688 1.00 22.78 223 SER A CA 1
ATOM 1492 C C . SER A 1 184 ? -10.172 105.467 -2.841 1.00 20.29 223 SER A C 1
ATOM 1493 O O . SER A 1 184 ? -11.067 104.690 -3.165 1.00 19.61 223 SER A O 1
ATOM 1496 N N . LEU A 1 185 ? -9.450 105.313 -1.740 1.00 19.84 224 LEU A N 1
ATOM 1497 C CA . LEU A 1 185 ? -9.681 104.178 -0.868 1.00 20.30 224 LEU A CA 1
ATOM 1498 C C . LEU A 1 185 ? -11.067 104.312 -0.246 1.00 20.34 224 LEU A C 1
ATOM 1499 O O . LEU A 1 185 ? -11.825 103.349 -0.210 1.00 21.70 224 LEU A O 1
ATOM 1504 N N . LEU A 1 186 ? -11.411 105.514 0.220 1.00 20.06 225 LEU A N 1
ATOM 1505 C CA . LEU A 1 186 ? -12.723 105.716 0.817 1.00 22.45 225 LEU A CA 1
ATOM 1506 C C . LEU A 1 186 ? -13.828 105.514 -0.224 1.00 22.39 225 LEU A C 1
ATOM 1507 O O . LEU A 1 186 ? -14.905 105.032 0.108 1.00 21.49 225 LEU A O 1
ATOM 1512 N N . ARG A 1 187 ? -13.567 105.869 -1.479 1.00 20.40 226 ARG A N 1
ATOM 1513 C CA . ARG A 1 187 ? -14.569 105.679 -2.529 1.00 23.57 226 ARG A CA 1
ATOM 1514 C C . ARG A 1 187 ? -14.801 104.187 -2.663 1.00 22.36 226 ARG A C 1
ATOM 1515 O O . ARG A 1 187 ? -15.932 103.725 -2.806 1.00 20.28 226 ARG A O 1
ATOM 1523 N N . PHE A 1 188 ? -13.706 103.437 -2.614 1.00 20.96 227 PHE A N 1
ATOM 1524 C CA . PHE A 1 188 ? -13.765 101.993 -2.720 1.00 21.11 227 PHE A CA 1
ATOM 1525 C C . PHE A 1 188 ? -14.592 101.403 -1.580 1.00 20.72 227 PHE A C 1
ATOM 1526 O O . PHE A 1 188 ? -15.504 100.607 -1.817 1.00 20.02 227 PHE A O 1
ATOM 1534 N N . LEU A 1 189 ? -14.285 101.790 -0.344 1.00 20.19 228 LEU A N 1
ATOM 1535 C CA . LEU A 1 189 ? -15.043 101.269 0.794 1.00 19.64 228 LEU A CA 1
ATOM 1536 C C . LEU A 1 189 ? -16.531 101.538 0.603 1.00 20.33 228 LEU A C 1
ATOM 1537 O O . LEU A 1 189 ? -17.373 100.681 0.922 1.00 20.62 228 LEU A O 1
ATOM 1542 N N . ALA A 1 190 ? -16.846 102.718 0.071 1.00 19.79 229 ALA A N 1
ATOM 1543 C CA . ALA A 1 190 ? -18.233 103.125 -0.152 1.00 22.47 229 ALA A CA 1
ATOM 1544 C C . ALA A 1 190 ? -18.966 102.248 -1.147 1.00 22.95 229 ALA A C 1
ATOM 1545 O O . ALA A 1 190 ? -20.111 101.874 -0.917 1.00 23.38 229 ALA A O 1
ATOM 1547 N N . GLU A 1 191 ? -18.307 101.941 -2.255 1.00 23.41 230 GLU A N 1
ATOM 1548 C CA . GLU A 1 191 ? -18.895 101.120 -3.301 1.00 25.01 230 GLU A CA 1
ATOM 1549 C C . GLU A 1 191 ? -19.086 99.677 -2.830 1.00 24.58 230 GLU A C 1
ATOM 1550 O O . GLU A 1 191 ? -20.052 99.014 -3.210 1.00 24.33 230 GLU A O 1
ATOM 1556 N N . LYS A 1 192 ? -18.174 99.208 -1.985 1.00 22.58 231 LYS A N 1
ATOM 1557 C CA . LYS A 1 192 ? -18.255 97.858 -1.440 1.00 23.42 231 LYS A CA 1
ATOM 1558 C C . LYS A 1 192 ? -19.318 97.788 -0.359 1.00 23.67 231 LYS A C 1
ATOM 1559 O O . LYS A 1 192 ? -19.977 96.760 -0.176 1.00 24.81 231 LYS A O 1
ATOM 1565 N N . GLY A 1 193 ? -19.504 98.893 0.350 1.00 24.43 232 GLY A N 1
ATOM 1566 C CA . GLY A 1 193 ? -20.452 98.883 1.452 1.00 24.37 232 GLY A CA 1
ATOM 1567 C C . GLY A 1 193 ? -21.910 99.229 1.248 1.00 28.98 232 GLY A C 1
ATOM 1568 O O . GLY A 1 193 ? -22.733 98.882 2.096 1.00 29.15 232 GLY A O 1
ATOM 1569 N N . LYS A 1 194 ? -22.266 99.901 0.163 1.00 29.99 233 LYS A N 1
ATOM 1570 C CA . LYS A 1 194 ? -23.672 100.263 0.022 1.00 34.20 233 LYS A CA 1
ATOM 1571 C C . LYS A 1 194 ? -24.616 99.068 -0.101 1.00 35.05 233 LYS A C 1
ATOM 1572 O O . LYS A 1 194 ? -25.765 99.156 0.320 1.00 35.53 233 LYS A O 1
ATOM 1578 N N . ARG A 1 195 ? -24.141 97.950 -0.649 1.00 34.45 234 ARG A N 1
ATOM 1579 C CA . ARG A 1 195 ? -24.994 96.770 -0.791 1.00 34.51 234 ARG A CA 1
ATOM 1580 C C . ARG A 1 195 ? -25.150 96.052 0.550 1.00 33.82 234 ARG A C 1
ATOM 1581 O O . ARG A 1 195 ? -26.000 95.168 0.703 1.00 33.27 234 ARG A O 1
ATOM 1589 N N . LEU A 1 196 ? -24.339 96.462 1.518 1.00 31.21 235 LEU A N 1
ATOM 1590 C CA . LEU A 1 196 ? -24.336 95.886 2.861 1.00 31.17 235 LEU A CA 1
ATOM 1591 C C . LEU A 1 196 ? -24.865 96.865 3.908 1.00 29.49 235 LEU A C 1
ATOM 1592 O O . LEU A 1 196 ? -24.756 96.623 5.113 1.00 28.22 235 LEU A O 1
ATOM 1597 N N . GLY A 1 197 ? -25.420 97.975 3.449 1.00 27.77 236 GLY A N 1
ATOM 1598 C CA . GLY A 1 197 ? -25.955 98.944 4.386 1.00 27.92 236 GLY A CA 1
ATOM 1599 C C . GLY A 1 197 ? -24.892 99.746 5.108 1.00 28.17 236 GLY A C 1
ATOM 1600 O O . GLY A 1 197 ? -25.169 100.388 6.118 1.00 27.62 236 GLY A O 1
ATOM 1601 N N . ILE A 1 198 ? -23.661 99.697 4.602 1.00 26.04 237 ILE A N 1
ATOM 1602 C CA . ILE A 1 198 ? -22.551 100.452 5.190 1.00 26.76 237 ILE A CA 1
ATOM 1603 C C . ILE A 1 198 ? -22.417 101.678 4.312 1.00 26.94 237 ILE A C 1
ATOM 1604 O O . ILE A 1 198 ? -22.125 101.549 3.117 1.00 27.16 237 ILE A O 1
ATOM 1609 N N . THR A 1 199 ? -22.610 102.856 4.913 1.00 26.69 238 THR A N 1
ATOM 1610 C CA . THR A 1 199 ? -22.602 104.135 4.191 1.00 27.88 238 THR A CA 1
ATOM 1611 C C . THR A 1 199 ? -21.697 105.221 4.779 1.00 25.69 238 THR A C 1
ATOM 1612 O O . THR A 1 199 ? -21.436 105.240 5.976 1.00 25.85 238 THR A O 1
ATOM 1616 N N . LEU A 1 200 ? -21.255 106.133 3.912 1.00 26.98 239 LEU A N 1
ATOM 1617 C CA . LEU A 1 200 ? -20.415 107.262 4.288 1.00 28.91 239 LEU A CA 1
ATOM 1618 C C . LEU A 1 200 ? -21.200 108.168 5.235 1.00 29.79 239 LEU A C 1
ATOM 1619 O O . LEU A 1 200 ? -22.412 108.287 5.096 1.00 30.24 239 LEU A O 1
ATOM 1624 N N . SER A 1 201 ? -20.506 108.807 6.174 1.00 29.88 240 SER A N 1
ATOM 1625 C CA . SER A 1 201 ? -21.150 109.716 7.121 1.00 32.85 240 SER A CA 1
ATOM 1626 C C . SER A 1 201 ? -21.338 111.069 6.442 1.00 36.29 240 SER A C 1
ATOM 1627 O O . SER A 1 201 ? -20.807 111.308 5.361 1.00 35.14 240 SER A O 1
ATOM 1630 N N . LYS A 1 202 ? -22.079 111.959 7.092 1.00 37.89 241 LYS A N 1
ATOM 1631 C CA . LYS A 1 202 ? -22.341 113.285 6.544 1.00 39.81 241 LYS A CA 1
ATOM 1632 C C . LYS A 1 202 ? -21.095 114.108 6.268 1.00 39.51 241 LYS A C 1
ATOM 1633 O O . LYS A 1 202 ? -20.861 114.487 5.118 1.00 40.12 241 LYS A O 1
ATOM 1639 N N . THR A 1 203 ? -20.317 114.411 7.309 1.00 39.88 242 THR A N 1
ATOM 1640 C CA . THR A 1 203 ? -19.104 115.194 7.109 1.00 41.26 242 THR A CA 1
ATOM 1641 C C . THR A 1 203 ? -18.218 114.458 6.113 1.00 40.12 242 THR A C 1
ATOM 1642 O O . THR A 1 203 ? -17.649 115.057 5.208 1.00 38.96 242 THR A O 1
ATOM 1646 N N . ALA A 1 204 ? -18.105 113.147 6.303 1.00 38.88 243 ALA A N 1
ATOM 1647 C CA . ALA A 1 204 ? -17.281 112.298 5.446 1.00 39.04 243 ALA A CA 1
ATOM 1648 C C . ALA A 1 204 ? -17.529 112.481 3.947 1.00 39.11 243 ALA A C 1
ATOM 1649 O O . ALA A 1 204 ? -16.584 112.651 3.170 1.00 37.78 243 ALA A O 1
ATOM 1651 N N . LYS A 1 205 ? -18.796 112.443 3.544 1.00 39.80 244 LYS A N 1
ATOM 1652 C CA . LYS A 1 205 ? -19.164 112.604 2.141 1.00 41.87 244 LYS A CA 1
ATOM 1653 C C . LYS A 1 205 ? -18.754 114.016 1.708 1.00 42.68 244 LYS A C 1
ATOM 1654 O O . LYS A 1 205 ? -18.052 114.199 0.709 1.00 42.68 244 LYS A O 1
ATOM 1660 N N . GLU A 1 206 ? -19.204 115.003 2.475 1.00 44.01 245 GLU A N 1
ATOM 1661 C CA . GLU A 1 206 ? -18.869 116.406 2.235 1.00 44.57 245 GLU A CA 1
ATOM 1662 C C . GLU A 1 206 ? -17.396 116.484 1.797 1.00 44.52 245 GLU A C 1
ATOM 1663 O O . GLU A 1 206 ? -17.090 116.880 0.664 1.00 44.06 245 GLU A O 1
ATOM 1669 N N . TRP A 1 207 ? -16.489 116.094 2.691 1.00 44.06 246 TRP A N 1
ATOM 1670 C CA . TRP A 1 207 ? -15.061 116.120 2.384 1.00 44.20 246 TRP A CA 1
ATOM 1671 C C . TRP A 1 207 ? -14.784 115.363 1.095 1.00 44.18 246 TRP A C 1
ATOM 1672 O O . TRP A 1 207 ? -14.271 115.929 0.126 1.00 44.00 246 TRP A O 1
ATOM 1683 N N . LEU A 1 208 ? -15.124 114.077 1.083 1.00 44.41 247 LEU A N 1
ATOM 1684 C CA . LEU A 1 208 ? -14.877 113.254 -0.090 1.00 44.41 247 LEU A CA 1
ATOM 1685 C C . LEU A 1 208 ? -15.319 113.925 -1.391 1.00 45.49 247 LEU A C 1
ATOM 1686 O O . LEU A 1 208 ? -14.512 114.077 -2.313 1.00 44.84 247 LEU A O 1
ATOM 1691 N N . GLU A 1 209 ? -16.587 114.334 -1.453 1.00 46.07 248 GLU A N 1
ATOM 1692 C CA . GLU A 1 209 ? -17.167 114.984 -2.637 1.00 47.88 248 GLU A CA 1
ATOM 1693 C C . GLU A 1 209 ? -16.520 116.328 -2.988 1.00 48.19 248 GLU A C 1
ATOM 1694 O O . GLU A 1 209 ? -16.815 116.915 -4.038 1.00 48.54 248 GLU A O 1
ATOM 1700 N N . GLY A 1 210 ? -15.643 116.813 -2.111 1.00 48.99 249 GLY A N 1
ATOM 1701 C CA . GLY A 1 210 ? -14.962 118.075 -2.343 1.00 49.25 249 GLY A CA 1
ATOM 1702 C C . GLY A 1 210 ? -15.895 119.273 -2.306 1.00 50.57 249 GLY A C 1
ATOM 1703 O O . GLY A 1 210 ? -15.846 120.098 -1.388 1.00 50.58 249 GLY A O 1
#

Organism: Saccharolobus islandicus (NCBI:txid43080)

Solvent-accessible surface area: 11306 Å² total; per-residue (Å²): 150,46,121,43,5,118,30,0,106,19,5,38,128,50,36,17,12,5,0,0,9,48,68,149,62,118,123,16,39,40,177,78,25,65,81,3,11,145,103,125,8,53,123,155,52,52,112,103,3,29,145,20,0,98,124,36,65,29,1,0,2,0,0,0,4,146,17,0,0,0,2,34,5,121,35,65,144,55,1,90,80,5,5,24,104,94,24,1,78,84,10,6,152,97,0,2,3,1,25,19,6,74,45,2,0,9,0,1,0,32,5,143,70,21,6,108,99,133,4,67,40,0,0,49,52,127,74,152,24,7,2,54,8,31,12,73,87,17,59,6,32,0,6,10,0,48,44,55,3,78,144,35,82,72,144,188,13,70,80,103,92,77,126,96,74,24,41,25,67,39,42,106,83,46,64,109,13,32,154,15,95,1,52,45,24,1,115,67,4,24,131,59,0,147,173,87,45,4,48,38,11,193,63,1,105,123,30,17,126,90

CATH classification: 3.30.720.160 (+2 more: 3.30.2250.10, 2.20.25.130)

Sequence (210 aa):
SSERIRYAKWMLEHGFNIIPIDPESKKPVLKEWQKYSHEMPSDEEKQRFLKMIEEGYNYAIPGGQKGMVIMDFESKEKLKAWIGESALEELCRKTLCTNTVHGGIHIYVLSNDIPPHKINPLFEENGKGIIDLQSYNSYVLGLGSCVNHLHCTTDKCPWKEQNYTTCYTLYNELKEISKVDLKSLLRFLAEKGKRLGITLSKTAKEWLEG

B-factor: mean 27.92, std 11.34, range [6.83, 67.46]

Radius of gyration: 16.99 Å; Cα contacts (8 Å, |Δi|>4): 407; chains: 1; bounding box: 45×30×39 Å

InterPro domains:
  IPR004968 DNA primase/nucleoside triphosphatase, C-terminal [PF03288] (752-828)
  IPR006500 Helicase, putative, phage/plasmid, C-terminal domain [TIGR01613] (553-803)
  IPR014015 Helicase, superfamily 3, DNA virus [PS51206] (553-709)
  IPR014818 Bacteriophage/plasmid primase, P4, C-terminal [PF08706] (416-555)
  IPR014818 Bacteriophage/plasmid primase, P4, C-terminal [SM00885] (391-541)
  IPR015330 DNA primase/polymerase, bifunctional, N-terminal [PF09250] (47-186)
  IPR015330 DNA primase/polymerase, bifunctional, N-terminal [SM00943] (47-247)
  IPR024966 Primase helical domain [PF13010] (292-369)
  IPR027417 P-loop containing nucleoside triphosphate hydrolase [G3DSA:3.40.50.300] (544-717)
  IPR027417 P-loop containing nucleoside triphosphate hydrolase [SSF52540] (521-705)
  IPR036390 Winged helix DNA-binding domain superfamily [SSF46785] (770-838)
  IPR045455 NrS-1 polymerase-like, helicase domain [PF19263] (578-690)
  IPR051620 ORF904-like, C-terminal domain [PTHR35372] (573-837)

Foldseek 3Di:
DAFQLVQQVVCVVVPFEKFFADPPVRHGPDPPCLCRLPDDDDPVRVVVRSVNVVVPTWMKTAAARQQKKKKKFLAPVVVCLQLHPVVVCVQCVAFFKKAAQRHIIIRIAHEPDDPPDFDDDFKDAPPHRGIGMGHRPGIDTDFRRKDQQLPPADDSRPQHNHRDMDTIGGPDDDHHHYHDHVLVVSVSSAVSCPVVRMHGDDVNVVVSVD

Nearest PDB structures (foldseek):
  1ro2-assembly1_A  TM=1.005E+00  e=8.029E-49  Saccharolobus islandicus
  1rni-assembly1_A  TM=9.779E-01  e=9.609E-43  Saccharolobus islandicus
  3m1m-assembly1_A  TM=9.674E-01  e=8.088E-41  Saccharolobus islandicus
  7rr3-assembly1_A  TM=5.434E-01  e=2.378E-04  Nitratiruptor phage NrS-1
  6k9b-assembly2_B  TM=5.514E-01  e=5.416E-04  Nitratiruptor phage NrS-1

Secondary structure (DSSP, 8-state):
--HHHHHHHHHHHTT---EEE-TTT-SBSSTTGGGGGTS---HHHHHHHHHHHHHT-EEEEESSGGGEEEEEES-HHHHHHHH-HHHHHHHHHHS-EEE-TTS-EEEEEE-S---SS----SEESSSSEEEEEE-TT-EEEPTT-EEEGGG--STT-TTTT-S-EEE-EESSS----EE--HHHHHHHHHHHHGGGT-EE-HHHHHHHH-